Protein AF-A0AAV8GJI8-F1 (afdb_monomer)

Mean predicted aligned error: 10.23 Å

Sequence (211 aa):
MRRALPLLLGMASALETLCGQSYGSEQYHMLGIYLQQSWIILLATAIITLPLFLFTSPLMRLLGQDPLISDVAGLISLWYISVVFSNVFSFTFQLYLQSQSKNSIISYFFFDIHHPACSSLVGIGDQTWKGFTRSAFSDLWPIVKLSLSSGAMICLELWYESILVLMTGYMENAEVALNALTICFNISVLEIMISLGFLAATGIDRDLSSK

Structure (mmCIF, N/CA/C/O backbone):
data_AF-A0AAV8GJI8-F1
#
_entry.id   AF-A0AAV8GJI8-F1
#
loop_
_atom_site.group_PDB
_atom_site.id
_atom_site.type_symbol
_atom_site.label_atom_id
_atom_site.label_alt_id
_atom_site.label_comp_id
_atom_site.label_asym_id
_atom_site.label_entity_id
_atom_site.label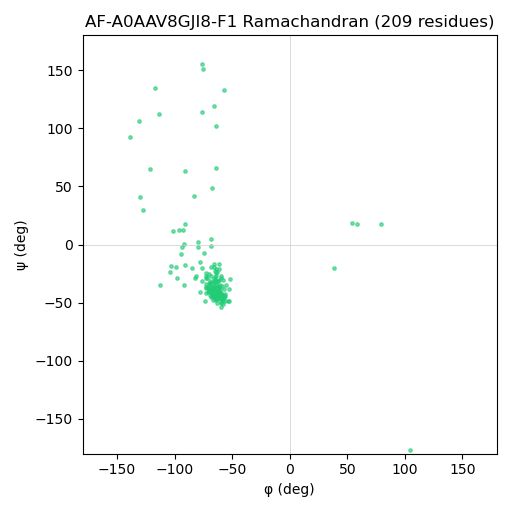_seq_id
_atom_site.pdbx_PDB_ins_code
_atom_site.Cartn_x
_atom_site.Cartn_y
_atom_site.Cartn_z
_atom_site.occupancy
_atom_site.B_iso_or_equiv
_atom_site.auth_seq_id
_atom_site.auth_comp_id
_atom_site.auth_asym_id
_atom_site.auth_atom_id
_atom_site.pdbx_PDB_model_num
ATOM 1 N N . MET A 1 1 ? -11.831 -1.180 7.124 1.00 44.56 1 MET A N 1
ATOM 2 C CA . MET A 1 1 ? -11.232 -0.393 6.017 1.00 44.56 1 MET A CA 1
ATOM 3 C C . MET A 1 1 ? -9.713 -0.553 5.855 1.00 44.56 1 MET A C 1
ATOM 5 O O . MET A 1 1 ? -9.238 -0.417 4.739 1.00 44.56 1 MET A O 1
ATOM 9 N N . ARG A 1 2 ? -8.943 -0.959 6.880 1.00 50.41 2 ARG A N 1
ATOM 10 C CA . ARG A 1 2 ? -7.468 -1.132 6.824 1.00 50.41 2 ARG A CA 1
ATOM 11 C C . ARG A 1 2 ? -6.929 -2.293 5.950 1.00 50.41 2 ARG A C 1
ATOM 13 O O . ARG A 1 2 ? -5.733 -2.540 5.962 1.00 50.41 2 ARG A O 1
ATOM 20 N N . ARG A 1 3 ? -7.783 -3.029 5.220 1.00 52.62 3 ARG A N 1
ATOM 21 C CA . ARG A 1 3 ? -7.419 -4.299 4.546 1.00 52.62 3 ARG A CA 1
ATOM 22 C C . ARG A 1 3 ? -6.912 -4.165 3.098 1.00 52.62 3 ARG A C 1
ATOM 24 O O . ARG A 1 3 ? -6.297 -5.106 2.622 1.00 52.62 3 ARG A O 1
ATOM 31 N N . ALA A 1 4 ? -7.139 -3.040 2.408 1.00 55.97 4 ALA A N 1
ATOM 32 C CA . ALA A 1 4 ? -6.716 -2.854 1.002 1.00 55.97 4 ALA A CA 1
ATOM 33 C C . ALA A 1 4 ? -5.322 -2.208 0.850 1.00 55.97 4 ALA A C 1
ATOM 35 O O . ALA A 1 4 ? -4.548 -2.563 -0.034 1.00 55.97 4 ALA A O 1
ATOM 36 N N . LEU A 1 5 ? -4.982 -1.299 1.763 1.00 62.47 5 LEU A N 1
ATOM 37 C CA . LEU A 1 5 ? -3.674 -0.646 1.871 1.00 62.47 5 LEU A CA 1
ATOM 38 C C . LEU A 1 5 ? -2.441 -1.582 1.996 1.00 62.47 5 LEU A C 1
ATOM 40 O O . LEU A 1 5 ? -1.405 -1.244 1.431 1.00 62.47 5 LEU A O 1
ATOM 44 N N . PRO A 1 6 ? -2.509 -2.754 2.661 1.00 66.44 6 PRO A N 1
ATOM 45 C CA . PRO A 1 6 ? -1.349 -3.631 2.869 1.00 66.44 6 PRO A CA 1
ATOM 46 C C . PRO A 1 6 ? -0.899 -4.279 1.565 1.00 66.44 6 PRO A C 1
ATOM 48 O O . PRO A 1 6 ? 0.285 -4.422 1.286 1.00 66.44 6 PRO A O 1
ATOM 51 N N . LEU A 1 7 ? -1.880 -4.646 0.741 1.00 64.75 7 LEU A N 1
ATOM 52 C CA . LEU A 1 7 ? -1.654 -5.271 -0.547 1.00 64.75 7 LEU A CA 1
ATOM 53 C C . LEU A 1 7 ? -1.116 -4.254 -1.561 1.00 64.75 7 LEU A C 1
ATOM 55 O O . LEU A 1 7 ? -0.216 -4.580 -2.325 1.00 64.75 7 LEU A O 1
ATOM 59 N N . LEU A 1 8 ? -1.587 -3.003 -1.502 1.00 67.56 8 LEU A N 1
ATOM 60 C CA . LEU A 1 8 ? -1.010 -1.880 -2.252 1.00 67.56 8 LEU A CA 1
ATOM 61 C C . LEU A 1 8 ? 0.455 -1.622 -1.866 1.00 67.56 8 LEU A C 1
ATOM 63 O O . LEU A 1 8 ? 1.298 -1.469 -2.747 1.00 67.56 8 LEU A O 1
ATOM 67 N N . LEU A 1 9 ? 0.769 -1.629 -0.568 1.00 69.31 9 LEU A N 1
ATOM 68 C CA . LEU A 1 9 ? 2.123 -1.390 -0.064 1.00 69.31 9 LEU A CA 1
ATOM 69 C C . LEU A 1 9 ? 3.084 -2.560 -0.357 1.00 69.31 9 LEU A C 1
ATOM 71 O O . LEU A 1 9 ? 4.240 -2.341 -0.711 1.00 69.31 9 LEU A O 1
ATOM 75 N N . GLY A 1 10 ? 2.608 -3.806 -0.283 1.00 71.75 10 GLY A N 1
ATOM 76 C CA . GLY A 1 10 ? 3.418 -4.990 -0.601 1.00 71.75 10 GLY A CA 1
ATOM 77 C C . GLY A 1 10 ? 3.691 -5.156 -2.100 1.00 71.75 10 GLY A C 1
ATOM 78 O O . GLY A 1 10 ? 4.724 -5.672 -2.517 1.00 71.75 10 GLY A O 1
ATOM 79 N N . MET A 1 11 ? 2.779 -4.673 -2.939 1.00 69.69 11 MET A N 1
ATOM 80 C CA . MET A 1 11 ? 2.992 -4.545 -4.382 1.00 69.69 11 MET A CA 1
ATOM 81 C C . MET A 1 11 ? 3.996 -3.434 -4.714 1.00 69.69 11 MET A C 1
ATOM 83 O O . MET A 1 11 ? 4.832 -3.600 -5.601 1.00 69.69 11 MET A O 1
ATOM 87 N N . ALA A 1 12 ? 3.906 -2.309 -4.003 1.00 71.31 12 ALA A N 1
ATOM 88 C CA . ALA A 1 12 ? 4.780 -1.157 -4.171 1.00 71.31 12 ALA A CA 1
ATOM 89 C C . ALA A 1 12 ? 6.259 -1.499 -3.936 1.00 71.31 12 ALA A C 1
ATOM 91 O O . ALA A 1 12 ? 7.099 -1.154 -4.764 1.00 71.31 12 ALA A O 1
ATOM 92 N N . SER A 1 13 ? 6.566 -2.238 -2.868 1.00 74.62 13 SER A N 1
ATOM 93 C CA . SER A 1 13 ? 7.936 -2.667 -2.548 1.00 74.62 13 SER A CA 1
ATOM 94 C C . SER A 1 13 ? 8.510 -3.650 -3.580 1.00 74.62 13 SER A C 1
ATOM 96 O O . SER A 1 13 ? 9.679 -3.559 -3.966 1.00 74.62 13 SER A O 1
ATOM 98 N N . ALA A 1 14 ? 7.674 -4.565 -4.085 1.00 77.19 14 ALA A N 1
ATOM 99 C CA . ALA A 1 14 ? 8.041 -5.489 -5.156 1.00 77.19 14 ALA A CA 1
ATOM 100 C C . ALA A 1 14 ? 8.373 -4.741 -6.459 1.00 77.19 14 ALA A C 1
ATOM 102 O O . ALA A 1 14 ? 9.385 -5.031 -7.101 1.00 77.19 14 ALA A O 1
ATOM 103 N N . LEU A 1 15 ? 7.551 -3.751 -6.823 1.00 75.25 15 LEU A N 1
ATOM 104 C CA . LEU A 1 15 ? 7.777 -2.911 -7.996 1.00 75.25 15 LEU A CA 1
ATOM 105 C C . LEU A 1 15 ? 9.042 -2.062 -7.852 1.00 75.25 15 LEU A C 1
ATOM 107 O O . LEU A 1 15 ? 9.841 -2.017 -8.780 1.00 75.25 15 LEU A O 1
ATOM 111 N N . GLU A 1 16 ? 9.251 -1.421 -6.700 1.00 73.56 16 GLU A N 1
ATOM 112 C CA . GLU A 1 16 ? 10.454 -0.626 -6.430 1.00 73.56 16 GLU A CA 1
ATOM 113 C C . GLU A 1 16 ? 11.727 -1.456 -6.614 1.00 73.56 16 GLU A C 1
ATOM 115 O O . GLU A 1 16 ? 12.676 -1.009 -7.258 1.00 73.56 16 GLU A O 1
ATOM 120 N N . THR A 1 17 ? 11.713 -2.700 -6.128 1.00 81.75 17 THR A N 1
ATOM 121 C CA . THR A 1 17 ? 12.838 -3.630 -6.272 1.00 81.75 17 THR A CA 1
ATOM 122 C C . THR A 1 17 ? 13.114 -3.952 -7.742 1.00 81.75 17 THR A C 1
ATOM 124 O O . THR A 1 17 ? 14.250 -3.817 -8.199 1.00 81.75 17 THR A O 1
ATOM 127 N N . LEU A 1 18 ? 12.088 -4.341 -8.508 1.00 80.38 18 LEU A N 1
ATOM 128 C CA . LEU A 1 18 ? 12.231 -4.693 -9.928 1.00 80.38 18 LEU A CA 1
ATOM 129 C C . LEU A 1 18 ? 12.653 -3.489 -10.779 1.00 80.38 18 LEU A C 1
ATOM 131 O O . LEU A 1 18 ? 13.526 -3.601 -11.645 1.00 80.38 18 LEU A O 1
ATOM 135 N N . CYS A 1 19 ? 12.066 -2.324 -10.507 1.00 76.75 19 CYS A N 1
ATOM 136 C CA . CYS A 1 19 ? 12.396 -1.078 -11.180 1.00 76.75 19 CYS A CA 1
ATOM 137 C C . CYS A 1 19 ? 13.827 -0.629 -10.864 1.00 76.75 19 CYS A C 1
ATOM 139 O O . CYS A 1 19 ? 14.570 -0.293 -11.783 1.00 76.75 19 CYS A O 1
ATOM 141 N N . GLY A 1 20 ? 14.249 -0.703 -9.598 1.00 75.00 20 GLY A N 1
ATOM 142 C CA . GLY A 1 20 ? 15.615 -0.390 -9.181 1.00 75.00 20 GLY A CA 1
ATOM 143 C C . GLY A 1 20 ? 16.659 -1.320 -9.807 1.00 75.00 20 GLY A C 1
ATOM 144 O O . GLY A 1 20 ? 17.692 -0.850 -10.279 1.00 75.00 20 GLY A O 1
ATOM 145 N N . GLN A 1 21 ? 16.373 -2.625 -9.887 1.00 80.94 21 GLN A N 1
ATOM 146 C CA . GLN A 1 21 ? 17.247 -3.603 -10.552 1.00 80.94 21 GLN A CA 1
ATOM 147 C C . GLN A 1 21 ? 17.389 -3.333 -12.055 1.00 80.94 21 GLN A C 1
ATOM 149 O O . GLN A 1 21 ? 18.489 -3.395 -12.607 1.00 80.94 21 GLN A O 1
ATOM 154 N N . SER A 1 22 ? 16.277 -3.009 -12.715 1.00 79.50 22 SER A N 1
ATOM 155 C CA . SER A 1 22 ? 16.245 -2.774 -14.162 1.00 79.50 22 SER A CA 1
ATOM 156 C C . SER A 1 22 ? 16.900 -1.450 -14.540 1.00 79.50 22 SER A C 1
ATOM 158 O O . SER A 1 22 ? 17.615 -1.385 -15.538 1.00 79.50 22 SER A O 1
ATOM 160 N N . TYR A 1 23 ? 16.706 -0.414 -13.718 1.00 74.56 23 TYR A N 1
ATOM 161 C CA . TYR A 1 23 ? 17.363 0.880 -13.879 1.00 74.56 23 TYR A CA 1
ATOM 162 C C . TYR A 1 23 ? 18.881 0.767 -13.683 1.00 74.56 23 TYR A C 1
ATOM 164 O O . TYR A 1 23 ? 19.636 1.277 -14.504 1.00 74.56 23 TYR A O 1
ATOM 172 N N . GLY A 1 24 ? 19.336 0.019 -12.669 1.00 73.69 24 GLY A N 1
ATOM 173 C CA . GLY A 1 24 ? 20.763 -0.256 -12.453 1.00 73.69 24 GLY A CA 1
ATOM 174 C C . GLY A 1 24 ? 21.423 -1.111 -13.545 1.00 73.69 24 GLY A C 1
ATOM 175 O O . GLY A 1 24 ? 22.643 -1.124 -13.645 1.00 73.69 24 GLY A O 1
ATOM 176 N N . SER A 1 25 ? 20.628 -1.799 -14.371 1.00 79.88 25 SER A N 1
ATOM 177 C CA . SER A 1 25 ? 21.094 -2.587 -15.524 1.00 79.88 25 SER A CA 1
ATOM 178 C C . SER A 1 25 ? 20.895 -1.863 -16.868 1.00 79.88 25 SER A C 1
ATOM 180 O O . SER A 1 25 ? 20.971 -2.505 -17.913 1.00 79.88 25 SER A O 1
ATOM 182 N N . GLU A 1 26 ? 20.570 -0.561 -16.850 1.00 78.06 26 GLU A N 1
ATOM 183 C CA . GLU A 1 26 ? 20.292 0.295 -18.023 1.00 78.06 26 GLU A CA 1
ATOM 184 C C . GLU A 1 26 ? 19.130 -0.185 -18.928 1.00 78.06 26 GLU A C 1
ATOM 186 O O . GLU A 1 26 ? 18.960 0.255 -20.067 1.00 78.06 26 GLU A O 1
ATOM 191 N N . GLN A 1 27 ? 18.256 -1.065 -18.428 1.00 76.88 27 GLN A N 1
ATOM 192 C CA . GLN A 1 27 ? 17.134 -1.630 -19.189 1.00 76.88 27 GLN A CA 1
ATOM 193 C C . GLN A 1 27 ? 15.857 -0.791 -19.047 1.00 76.88 27 GLN A C 1
ATOM 195 O O . GLN A 1 27 ? 14.817 -1.250 -18.569 1.00 76.88 27 GLN A O 1
ATOM 200 N N . TYR A 1 28 ? 15.911 0.453 -19.522 1.00 75.50 28 TYR A N 1
ATOM 201 C CA . TYR A 1 28 ? 14.829 1.439 -19.393 1.00 75.50 28 TYR A CA 1
ATOM 202 C C . TYR A 1 28 ? 13.487 1.008 -20.000 1.00 75.50 28 TYR A C 1
ATOM 204 O O . TYR A 1 28 ? 12.431 1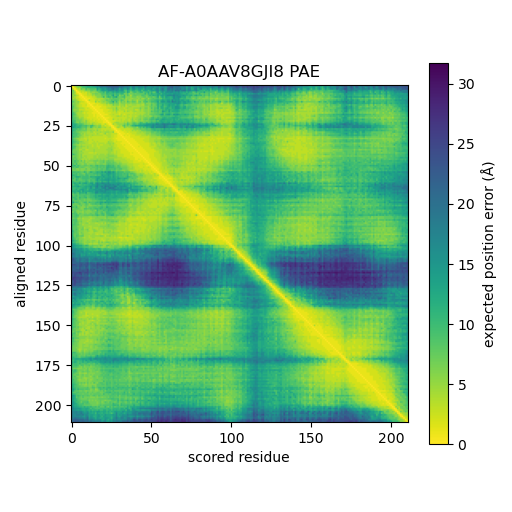.377 -19.490 1.00 75.50 28 TYR A O 1
ATOM 212 N N . HIS A 1 29 ? 13.509 0.188 -21.053 1.00 75.31 29 HIS A N 1
ATOM 213 C CA . HIS A 1 29 ? 12.299 -0.332 -21.695 1.00 75.31 29 HIS A CA 1
ATOM 214 C C . HIS A 1 29 ? 11.449 -1.205 -20.755 1.00 75.31 29 HIS A C 1
ATOM 216 O O . HIS A 1 29 ? 10.220 -1.173 -20.820 1.00 75.31 29 HIS A O 1
ATOM 222 N N . MET A 1 30 ? 12.081 -1.976 -19.863 1.00 76.75 30 MET A N 1
ATOM 223 C CA . MET A 1 30 ? 11.359 -2.855 -18.937 1.00 76.75 30 MET A CA 1
ATOM 224 C C . MET A 1 30 ? 10.645 -2.071 -17.832 1.00 76.75 30 MET A C 1
ATOM 226 O O . MET A 1 30 ? 9.615 -2.513 -17.329 1.00 76.75 30 MET A O 1
ATOM 230 N N . LEU A 1 31 ? 11.126 -0.867 -17.512 1.00 76.12 31 LEU A N 1
ATOM 231 C CA . LEU A 1 31 ? 10.556 -0.012 -16.473 1.00 76.12 31 LEU A CA 1
ATOM 232 C C . LEU A 1 31 ? 9.091 0.355 -16.760 1.00 76.12 31 LEU A C 1
ATOM 234 O O . LEU A 1 31 ? 8.239 0.289 -15.874 1.00 76.12 31 LEU A O 1
ATOM 238 N N . GLY A 1 32 ? 8.781 0.688 -18.018 1.00 74.69 32 GLY A N 1
ATOM 239 C CA . GLY A 1 32 ? 7.411 0.977 -18.438 1.00 74.69 32 GLY A CA 1
ATOM 240 C C . GLY A 1 32 ? 6.504 -0.258 -18.449 1.00 74.69 32 GLY A C 1
ATOM 241 O O . GLY A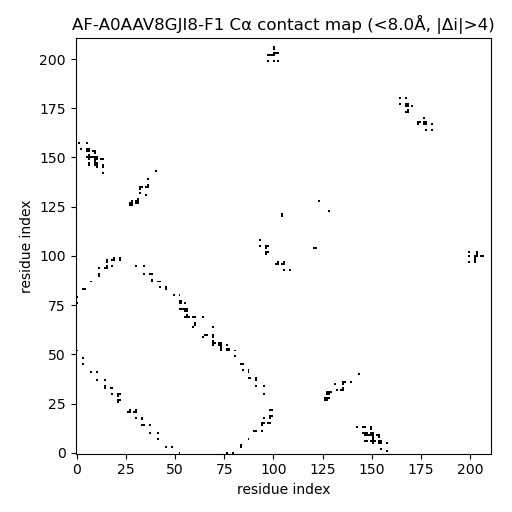 1 32 ? 5.316 -0.152 -18.147 1.00 74.69 32 GLY A O 1
ATOM 242 N N . ILE A 1 33 ? 7.057 -1.441 -18.728 1.00 81.06 33 ILE A N 1
ATOM 243 C CA . ILE A 1 33 ? 6.312 -2.707 -18.687 1.00 81.06 33 ILE A CA 1
ATOM 244 C C . ILE A 1 33 ? 5.926 -3.051 -17.244 1.00 81.06 33 ILE A C 1
ATOM 246 O O . ILE A 1 33 ? 4.758 -3.354 -16.993 1.00 81.06 33 ILE A O 1
ATOM 250 N N . TYR A 1 34 ? 6.854 -2.920 -16.290 1.00 80.81 34 TYR A N 1
ATOM 251 C CA . TYR A 1 34 ? 6.569 -3.176 -14.876 1.00 80.81 34 TYR A CA 1
ATOM 252 C C . TYR A 1 34 ? 5.510 -2.229 -14.309 1.00 80.81 34 TYR A C 1
ATOM 254 O O . TYR A 1 34 ? 4.610 -2.671 -13.596 1.00 80.81 34 TYR A O 1
ATOM 262 N N . LEU A 1 35 ? 5.543 -0.947 -14.685 1.00 78.94 35 LEU A N 1
ATOM 263 C CA . LEU A 1 35 ? 4.515 0.011 -14.276 1.00 78.94 35 LEU A CA 1
ATOM 264 C C . LEU A 1 35 ? 3.116 -0.389 -14.797 1.00 78.94 35 LEU A C 1
ATOM 266 O O . LEU A 1 35 ? 2.147 -0.362 -14.035 1.00 78.94 35 LEU A O 1
ATOM 270 N N . GLN A 1 36 ? 3.003 -0.838 -16.055 1.00 83.88 36 GLN A N 1
ATOM 271 C CA . GLN 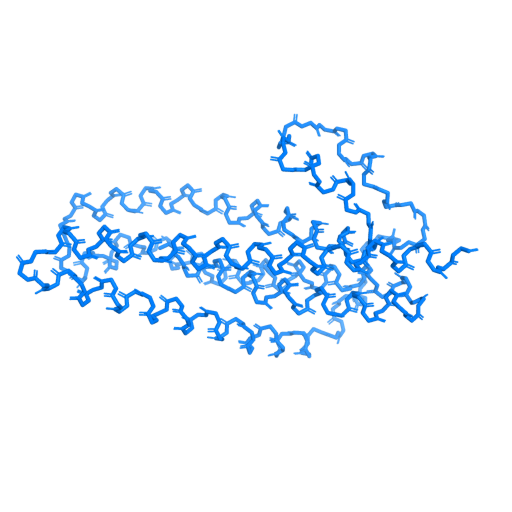A 1 36 ? 1.734 -1.342 -16.614 1.00 83.88 36 GLN A CA 1
ATOM 272 C C . GLN A 1 36 ? 1.255 -2.609 -15.898 1.00 83.88 36 GLN A C 1
ATOM 274 O O . GLN A 1 36 ? 0.073 -2.726 -15.569 1.00 83.88 36 GLN A O 1
ATOM 279 N N . GLN A 1 37 ? 2.169 -3.539 -15.616 1.00 84.00 37 GLN A N 1
ATOM 280 C CA . GLN A 1 37 ? 1.880 -4.770 -14.879 1.00 84.00 37 GLN A CA 1
ATOM 281 C C . GLN A 1 37 ? 1.345 -4.482 -13.476 1.00 84.00 37 GLN A C 1
ATOM 283 O O . GLN A 1 37 ? 0.340 -5.067 -13.065 1.00 84.00 37 GLN A O 1
ATOM 288 N N . SER A 1 38 ? 1.952 -3.535 -12.763 1.00 82.50 38 SER A N 1
ATOM 289 C CA . SER A 1 38 ? 1.475 -3.122 -11.447 1.00 82.50 38 SER A CA 1
ATOM 290 C C . SER A 1 38 ? 0.082 -2.510 -11.497 1.00 82.50 38 SER A C 1
ATOM 292 O O . SER A 1 38 ? -0.742 -2.870 -10.662 1.00 82.50 38 SER A O 1
ATOM 294 N N . TRP A 1 39 ? -0.238 -1.661 -12.480 1.00 81.81 39 TRP A N 1
ATOM 295 C CA . TRP A 1 39 ? -1.604 -1.140 -12.633 1.00 81.81 39 TRP A CA 1
ATOM 296 C C . TRP A 1 39 ? -2.632 -2.242 -12.852 1.00 81.81 39 TRP A C 1
ATOM 298 O O . TRP A 1 39 ? -3.682 -2.223 -12.214 1.00 81.81 39 TRP A O 1
ATOM 308 N N . ILE A 1 40 ? -2.326 -3.223 -13.705 1.00 85.44 40 ILE A N 1
ATOM 309 C CA . ILE A 1 40 ? -3.230 -4.347 -13.978 1.00 85.44 40 ILE A CA 1
ATOM 310 C C . ILE A 1 40 ? -3.518 -5.121 -12.689 1.00 85.44 40 ILE A C 1
ATOM 312 O O . ILE A 1 40 ? -4.679 -5.347 -12.346 1.00 85.44 40 ILE A O 1
ATOM 316 N N . ILE A 1 41 ? -2.473 -5.497 -11.950 1.00 83.75 41 ILE A N 1
ATOM 317 C CA . ILE A 1 41 ? -2.622 -6.297 -10.731 1.00 83.75 41 ILE A CA 1
ATOM 318 C C . ILE A 1 41 ? -3.304 -5.482 -9.618 1.00 83.75 41 ILE A C 1
ATOM 320 O O . ILE A 1 41 ? -4.159 -6.016 -8.908 1.00 83.75 41 ILE A O 1
ATOM 324 N N . LEU A 1 42 ? -2.980 -4.194 -9.468 1.00 79.38 42 LEU A N 1
ATOM 325 C CA . LEU A 1 42 ? -3.584 -3.328 -8.451 1.00 79.38 42 LEU A CA 1
ATOM 326 C C . LEU A 1 42 ? -5.056 -3.030 -8.727 1.00 79.38 42 LEU A C 1
ATOM 328 O O . LEU A 1 42 ? -5.861 -3.064 -7.798 1.00 79.38 42 LEU A O 1
ATOM 332 N N . LEU A 1 43 ? -5.435 -2.795 -9.984 1.00 84.56 43 LEU A N 1
ATOM 333 C CA . LEU A 1 43 ? -6.837 -2.627 -10.360 1.00 84.56 43 LEU A CA 1
ATOM 334 C C . LEU A 1 43 ? -7.616 -3.933 -10.182 1.00 84.56 43 LEU A C 1
ATOM 336 O O . LEU A 1 43 ? -8.702 -3.912 -9.607 1.00 84.56 43 LEU A O 1
ATOM 340 N N . ALA A 1 44 ? -7.053 -5.076 -10.592 1.00 85.88 44 ALA A N 1
ATOM 341 C CA . ALA A 1 44 ? -7.671 -6.384 -10.368 1.00 85.88 44 ALA A CA 1
ATOM 342 C C . ALA A 1 44 ? -7.901 -6.648 -8.871 1.00 85.88 44 ALA A C 1
ATOM 344 O O . ALA A 1 44 ? -8.978 -7.066 -8.452 1.00 85.88 44 ALA A O 1
ATOM 345 N N . THR A 1 45 ? -6.908 -6.319 -8.050 1.00 80.31 45 THR A N 1
ATOM 346 C CA . THR A 1 45 ? -6.973 -6.421 -6.593 1.00 80.31 45 THR A CA 1
ATOM 347 C C . THR A 1 45 ? -8.016 -5.478 -5.982 1.00 80.31 45 THR A C 1
ATOM 349 O O . THR A 1 45 ? -8.788 -5.882 -5.107 1.00 80.31 45 THR A O 1
ATOM 352 N N . ALA A 1 46 ? -8.070 -4.224 -6.438 1.00 80.75 46 ALA A N 1
ATOM 353 C CA . ALA A 1 46 ? -9.063 -3.252 -5.993 1.00 80.75 46 ALA A CA 1
ATOM 354 C C . ALA A 1 46 ? -10.482 -3.751 -6.301 1.00 80.75 46 ALA A C 1
ATOM 356 O O . ALA A 1 46 ? -11.342 -3.716 -5.423 1.00 80.75 46 ALA A O 1
ATOM 357 N N . ILE A 1 47 ? -10.696 -4.319 -7.494 1.00 85.38 47 ILE A N 1
ATOM 358 C CA . ILE A 1 47 ? -11.967 -4.935 -7.894 1.00 85.38 47 ILE A CA 1
ATOM 359 C C . ILE A 1 47 ? -12.322 -6.126 -6.997 1.00 85.38 47 ILE A C 1
ATOM 361 O O . ILE A 1 47 ? -13.457 -6.216 -6.540 1.00 85.38 47 ILE A O 1
ATOM 365 N N . ILE A 1 48 ? -11.371 -7.009 -6.682 1.00 84.50 48 ILE A N 1
ATOM 366 C CA . ILE A 1 48 ? -11.605 -8.144 -5.768 1.00 84.50 48 ILE A CA 1
ATOM 367 C C . ILE A 1 48 ? -11.986 -7.664 -4.359 1.00 84.50 48 ILE A C 1
ATOM 369 O O . ILE A 1 48 ? -12.767 -8.317 -3.669 1.00 84.50 48 ILE A O 1
ATOM 373 N N . THR A 1 49 ? -11.473 -6.510 -3.928 1.00 77.56 49 THR A N 1
ATOM 374 C CA . THR A 1 49 ? -11.749 -5.965 -2.592 1.00 77.56 49 THR A CA 1
ATOM 375 C C . THR A 1 49 ? -13.056 -5.160 -2.536 1.00 77.56 49 THR A C 1
ATOM 377 O O . THR A 1 49 ? -13.631 -5.005 -1.459 1.00 77.56 49 THR A O 1
ATOM 380 N N . LEU A 1 50 ? -13.584 -4.688 -3.673 1.00 83.31 50 LEU A N 1
ATOM 381 C CA . LEU A 1 50 ? -14.827 -3.904 -3.745 1.00 83.31 50 LEU A CA 1
ATOM 382 C C . LEU A 1 50 ? -16.037 -4.559 -3.053 1.00 83.31 50 LEU A C 1
ATOM 384 O O . LEU A 1 50 ? -16.679 -3.872 -2.256 1.00 83.31 50 LEU A O 1
ATOM 388 N N . PRO A 1 51 ? -16.362 -5.851 -3.277 1.00 82.19 51 PRO A N 1
ATOM 389 C CA . PRO A 1 51 ? -17.484 -6.499 -2.600 1.00 82.19 51 PRO A CA 1
ATOM 390 C C . PRO A 1 51 ? -17.353 -6.430 -1.078 1.00 82.19 51 PRO A C 1
ATOM 392 O O . PRO A 1 51 ? -18.331 -6.184 -0.379 1.00 82.19 51 PRO A O 1
ATOM 395 N N . LEU A 1 52 ? -16.132 -6.570 -0.558 1.00 79.88 52 LEU A N 1
ATOM 396 C CA . LEU A 1 52 ? -15.870 -6.502 0.876 1.00 79.88 52 LEU A CA 1
ATOM 397 C C . LEU A 1 52 ? -16.146 -5.100 1.443 1.00 79.88 52 LEU A C 1
ATOM 399 O O . LEU A 1 52 ? -16.615 -4.997 2.572 1.00 79.88 52 LEU A O 1
ATOM 403 N N . PHE A 1 53 ? -15.919 -4.037 0.663 1.00 77.81 53 PHE A N 1
ATOM 404 C CA . PHE A 1 53 ? -16.298 -2.673 1.047 1.00 77.81 53 PHE A CA 1
ATOM 405 C C . PHE A 1 53 ? -17.813 -2.449 0.984 1.00 77.81 53 PHE A C 1
ATOM 407 O O . PHE A 1 53 ? -18.369 -1.863 1.914 1.00 77.81 53 PHE A O 1
ATOM 414 N N . LEU A 1 54 ? -18.488 -2.955 -0.053 1.00 83.19 54 LEU A N 1
ATOM 415 C CA . LEU A 1 54 ? -19.941 -2.815 -0.223 1.00 83.19 54 LEU A CA 1
ATOM 416 C C . LEU A 1 54 ? -20.737 -3.555 0.862 1.00 83.19 54 LEU A C 1
ATOM 418 O O . LEU A 1 54 ? -21.748 -3.049 1.342 1.00 83.19 54 LEU A O 1
ATOM 422 N N . PHE A 1 55 ? -20.256 -4.717 1.305 1.00 83.38 55 PHE A N 1
ATOM 423 C CA . PHE A 1 55 ? -20.890 -5.509 2.363 1.00 83.38 55 PHE A CA 1
ATOM 424 C C . PHE A 1 55 ? -20.381 -5.174 3.777 1.00 83.38 55 PHE A C 1
ATOM 426 O O . PHE A 1 55 ? -20.608 -5.946 4.709 1.00 83.38 55 PHE A O 1
ATOM 433 N N . THR A 1 56 ? -19.736 -4.019 3.981 1.00 80.81 56 THR A N 1
ATOM 434 C CA . THR A 1 56 ? -19.211 -3.638 5.307 1.00 80.81 56 THR A CA 1
ATOM 435 C C . THR A 1 56 ? -20.319 -3.507 6.356 1.00 80.81 56 THR A C 1
ATOM 437 O O . THR A 1 56 ? -20.184 -4.055 7.449 1.00 80.81 56 THR A O 1
ATOM 440 N N . SER A 1 57 ? -21.433 -2.842 6.031 1.00 79.69 57 SER A N 1
ATOM 441 C CA . SER A 1 57 ? -22.556 -2.677 6.966 1.00 79.69 57 SER A CA 1
ATOM 442 C C . SER A 1 57 ? -23.168 -4.007 7.425 1.00 79.69 57 SER A C 1
ATOM 444 O O . SER A 1 57 ? -23.228 -4.245 8.628 1.00 79.69 57 SER A O 1
ATOM 446 N N . PRO A 1 58 ? -23.588 -4.933 6.540 1.00 80.50 58 PRO A N 1
ATOM 447 C CA . PRO A 1 58 ? -24.137 -6.205 7.009 1.00 80.50 58 PRO A CA 1
ATOM 448 C C . PRO A 1 58 ? -23.111 -7.041 7.788 1.00 80.50 58 PRO A C 1
ATOM 450 O O . PRO A 1 58 ? -23.489 -7.726 8.736 1.00 80.50 58 PRO A O 1
ATOM 453 N N . LEU A 1 59 ? -21.819 -6.947 7.452 1.00 82.69 59 LEU A N 1
ATOM 454 C CA . LEU A 1 59 ? -20.755 -7.668 8.154 1.00 82.69 59 LEU A CA 1
ATOM 455 C C . LEU A 1 59 ? -20.546 -7.153 9.588 1.00 82.69 59 LEU A C 1
ATOM 457 O O . LEU A 1 59 ? -20.360 -7.956 10.499 1.00 82.69 59 LEU A O 1
ATOM 461 N N . MET A 1 60 ? -20.626 -5.839 9.815 1.00 77.81 60 MET A N 1
ATOM 462 C CA . MET A 1 60 ? -20.543 -5.257 11.162 1.00 77.81 60 MET A CA 1
ATOM 463 C C . MET A 1 60 ? -21.769 -5.580 12.022 1.00 77.81 60 MET A C 1
ATOM 465 O O . MET A 1 60 ? -21.614 -5.929 13.192 1.00 77.81 60 MET A O 1
ATOM 469 N N . ARG A 1 61 ? -22.974 -5.566 11.439 1.00 81.19 61 ARG A N 1
ATOM 470 C CA . ARG A 1 61 ? -24.196 -6.006 12.139 1.00 81.19 61 ARG A CA 1
ATOM 471 C C . ARG A 1 61 ? -24.117 -7.477 12.557 1.00 81.19 61 ARG A C 1
ATOM 473 O O . ARG A 1 61 ? -24.553 -7.827 13.648 1.00 81.19 61 ARG A O 1
ATOM 480 N N . LEU A 1 62 ? -23.517 -8.330 11.724 1.00 84.00 62 LEU A N 1
ATOM 481 C CA . LEU A 1 62 ? -23.322 -9.752 12.027 1.00 84.00 62 LEU A CA 1
ATOM 482 C C . LEU A 1 62 ? -22.313 -9.992 13.165 1.00 84.00 62 LEU A C 1
ATOM 484 O O . LEU A 1 62 ? -22.430 -10.974 13.890 1.00 84.00 62 LEU A O 1
ATOM 488 N N . LEU A 1 63 ? -21.361 -9.076 13.361 1.00 80.44 63 LEU A N 1
ATOM 489 C CA . LEU A 1 63 ? -20.410 -9.088 14.480 1.00 80.44 63 LEU A CA 1
ATOM 490 C C . LEU A 1 63 ? -21.009 -8.557 15.798 1.00 80.44 63 LEU A C 1
ATOM 492 O O . LEU A 1 63 ? -20.297 -8.485 16.796 1.00 80.44 63 LEU A O 1
ATOM 496 N N . GLY A 1 64 ? -22.296 -8.189 15.817 1.00 82.56 64 GLY A N 1
ATOM 497 C CA . GLY A 1 64 ? -22.992 -7.707 17.013 1.00 82.56 64 GLY A CA 1
ATOM 498 C C . GLY A 1 64 ? -22.723 -6.241 17.363 1.00 82.56 64 GLY A C 1
ATOM 499 O O . GLY A 1 64 ? -22.966 -5.840 18.498 1.00 82.56 64 GLY A O 1
ATOM 500 N N . GLN A 1 65 ? -22.212 -5.438 16.422 1.00 81.75 65 GLN A N 1
ATOM 501 C CA . GLN A 1 65 ? -22.035 -3.999 16.636 1.00 81.75 65 GLN A CA 1
ATOM 502 C C . GLN A 1 65 ? -23.354 -3.229 16.538 1.00 81.75 65 GLN A C 1
ATOM 504 O O . GLN A 1 65 ? -24.291 -3.644 15.854 1.00 81.75 65 GLN A O 1
ATOM 509 N N . ASP A 1 66 ? -23.390 -2.074 17.204 1.00 88.81 66 ASP A N 1
ATOM 510 C CA . ASP A 1 66 ? -24.538 -1.177 17.197 1.00 88.81 66 ASP A CA 1
ATOM 511 C C . ASP A 1 66 ? -24.919 -0.760 15.756 1.00 88.81 66 ASP A C 1
ATOM 513 O O . ASP A 1 66 ? -24.039 -0.395 14.960 1.00 88.81 66 ASP A O 1
ATOM 517 N N . PRO A 1 67 ? -26.215 -0.812 15.391 1.00 82.94 67 PRO A N 1
ATOM 518 C CA . PRO A 1 67 ? -26.669 -0.516 14.036 1.00 82.94 67 PRO A CA 1
ATOM 519 C C . PRO A 1 67 ? -26.321 0.908 13.579 1.00 82.94 67 PRO A C 1
ATOM 521 O O . PRO A 1 67 ? -26.063 1.101 12.391 1.00 82.94 67 PRO A O 1
ATOM 524 N N . LEU A 1 68 ? -26.226 1.881 14.492 1.00 86.25 68 LEU A N 1
ATOM 525 C CA . LEU A 1 68 ? -25.840 3.256 14.174 1.00 86.25 68 LEU A CA 1
ATOM 526 C C . LEU A 1 68 ? -24.372 3.333 13.729 1.00 86.25 68 LEU A C 1
ATOM 528 O O . LEU A 1 68 ? -24.052 3.966 12.722 1.00 86.25 68 LEU A O 1
ATOM 532 N N . ILE A 1 69 ? -23.478 2.635 14.436 1.00 83.31 69 ILE A N 1
ATOM 533 C CA . ILE A 1 69 ? -22.045 2.567 14.099 1.00 83.31 69 ILE A CA 1
ATOM 534 C C . ILE A 1 69 ? -21.853 1.844 12.762 1.00 83.31 69 ILE A C 1
ATOM 536 O O . ILE A 1 69 ? -21.066 2.274 11.915 1.00 83.31 69 ILE A O 1
ATOM 540 N N . SER A 1 70 ? -22.611 0.771 12.545 1.00 84.75 70 SER A N 1
ATOM 541 C CA . SER A 1 70 ? -22.549 -0.014 11.316 1.00 84.75 70 SER A CA 1
ATOM 542 C C . SER A 1 70 ? -23.006 0.756 10.068 1.00 84.75 70 SER A C 1
ATOM 544 O O . SER A 1 70 ? -22.513 0.485 8.965 1.00 84.75 70 SER A O 1
ATOM 546 N N . ASP A 1 71 ? -23.955 1.680 10.208 1.00 84.19 71 ASP A N 1
ATOM 547 C CA . ASP A 1 71 ? -24.464 2.475 9.086 1.00 84.19 71 ASP A CA 1
ATOM 548 C C . ASP A 1 71 ? -23.497 3.598 8.720 1.00 84.19 71 ASP A C 1
ATOM 550 O O . ASP A 1 71 ? -23.176 3.788 7.542 1.00 84.19 71 ASP A O 1
ATOM 554 N N . VAL A 1 72 ? -22.922 4.260 9.728 1.00 86.50 72 VAL A N 1
ATOM 555 C CA . VAL A 1 72 ? -21.851 5.244 9.528 1.00 86.50 72 VAL A CA 1
ATOM 556 C C . VAL A 1 72 ? -20.621 4.589 8.886 1.00 86.50 72 VAL A C 1
ATOM 558 O O . VAL A 1 72 ? -20.050 5.137 7.942 1.00 86.50 72 VAL A O 1
ATOM 561 N N . ALA A 1 73 ? -20.239 3.382 9.316 1.00 83.25 73 ALA A N 1
ATOM 562 C CA . ALA A 1 73 ? -19.126 2.643 8.720 1.00 83.25 73 ALA A CA 1
ATOM 563 C C . ALA A 1 73 ? -19.366 2.271 7.246 1.00 83.25 73 ALA A C 1
ATOM 565 O O . ALA A 1 73 ? -18.424 2.293 6.447 1.00 83.25 73 ALA A O 1
ATOM 566 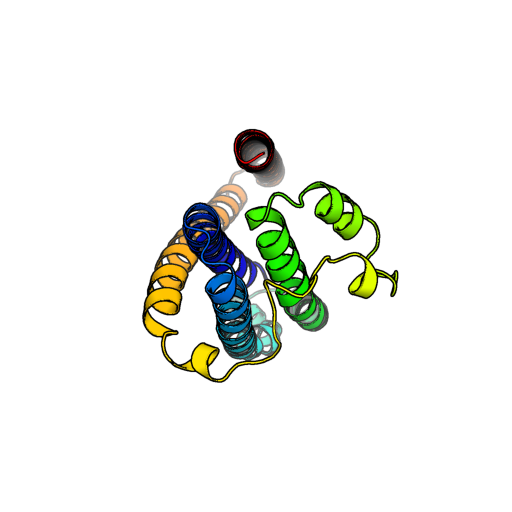N N . GLY A 1 74 ? -20.609 1.962 6.865 1.00 80.94 74 GLY A N 1
ATOM 567 C CA . GLY A 1 74 ? -20.994 1.717 5.472 1.00 80.94 74 GLY A CA 1
ATOM 568 C C . GLY A 1 74 ? -20.849 2.952 4.596 1.00 80.94 74 GLY A C 1
ATOM 569 O O . GLY A 1 74 ? -20.236 2.888 3.530 1.00 80.94 74 GLY A O 1
ATOM 570 N N . LEU A 1 75 ? -21.345 4.093 5.083 1.00 84.00 75 LEU A N 1
ATOM 571 C CA . LEU A 1 75 ? -21.224 5.372 4.387 1.00 84.00 75 LEU A CA 1
ATOM 572 C C . LEU A 1 75 ? -19.752 5.742 4.166 1.00 84.00 75 LEU A C 1
ATOM 574 O O . LEU A 1 75 ? -19.353 6.032 3.040 1.00 84.00 75 LEU A O 1
ATOM 578 N N . ILE A 1 76 ? -18.927 5.671 5.215 1.00 84.50 76 ILE A N 1
ATOM 579 C CA . ILE A 1 76 ? -17.489 5.968 5.125 1.00 84.50 76 ILE A CA 1
ATOM 580 C C . ILE A 1 76 ? -16.790 4.989 4.167 1.00 84.50 76 ILE A C 1
ATOM 582 O O . ILE A 1 76 ? -15.940 5.404 3.379 1.00 84.50 76 ILE A O 1
ATOM 586 N N . SER A 1 77 ? -17.174 3.706 4.169 1.00 83.00 77 SER A N 1
ATOM 587 C CA . SER A 1 77 ? -16.609 2.706 3.250 1.00 83.00 77 SER A CA 1
ATOM 588 C C . SER A 1 77 ? -16.850 3.056 1.782 1.00 83.00 77 SER A C 1
ATOM 590 O O . SER A 1 77 ? -15.973 2.808 0.957 1.00 83.00 77 SER A O 1
ATOM 592 N N . LEU A 1 78 ? -17.992 3.669 1.454 1.00 81.25 78 LEU A N 1
ATOM 593 C CA . LEU A 1 78 ? -18.309 4.095 0.091 1.00 81.25 78 LEU A CA 1
ATOM 594 C C . LEU A 1 78 ? -17.376 5.220 -0.389 1.00 81.25 78 LEU A C 1
ATOM 596 O O . LEU A 1 78 ? -16.841 5.150 -1.494 1.00 81.25 78 LEU A O 1
ATOM 600 N N . TRP A 1 79 ? -17.119 6.220 0.462 1.00 80.06 79 TRP A N 1
ATOM 601 C CA . TRP A 1 79 ? -16.135 7.277 0.185 1.00 80.06 79 TRP A CA 1
ATOM 602 C C . TRP A 1 79 ? -14.723 6.707 0.020 1.00 80.06 79 TRP A C 1
ATOM 604 O O . TRP A 1 79 ? -13.957 7.143 -0.842 1.00 80.06 79 TRP A O 1
ATOM 614 N N . TYR A 1 80 ? -14.398 5.679 0.803 1.00 78.25 80 TYR A N 1
ATOM 615 C CA . TYR A 1 80 ? -13.096 5.026 0.775 1.00 78.25 80 TYR A CA 1
ATOM 616 C C . TYR A 1 80 ? -12.795 4.330 -0.560 1.00 78.25 80 TYR A C 1
ATOM 618 O O . TYR A 1 80 ? -11.633 4.242 -0.948 1.00 78.25 80 TYR A O 1
ATOM 626 N N . ILE A 1 81 ? -13.818 3.887 -1.301 1.00 80.75 81 ILE A N 1
ATOM 627 C CA . ILE A 1 81 ? -13.641 3.286 -2.632 1.00 80.75 81 ILE A CA 1
ATOM 628 C C . ILE A 1 81 ? -12.939 4.271 -3.576 1.00 80.75 81 ILE A C 1
ATOM 630 O O . ILE A 1 81 ? -11.950 3.910 -4.212 1.00 80.75 81 ILE A O 1
ATOM 634 N N . SER A 1 82 ? -13.404 5.523 -3.622 1.00 79.25 82 SER A N 1
ATOM 635 C CA . SER A 1 82 ? -12.806 6.567 -4.467 1.00 79.25 82 SER A CA 1
ATOM 636 C C . SER A 1 82 ? -11.341 6.825 -4.093 1.00 79.25 82 SER A C 1
ATOM 638 O O . SER A 1 82 ? -10.462 6.881 -4.954 1.00 79.25 82 SER A O 1
ATOM 640 N N . VAL A 1 83 ? -11.054 6.871 -2.789 1.00 77.62 83 VAL A N 1
ATOM 641 C CA . VAL A 1 83 ? -9.696 7.056 -2.259 1.00 77.62 83 VAL A CA 1
ATOM 642 C C . VAL A 1 83 ? -8.772 5.897 -2.649 1.00 77.62 83 VAL A C 1
ATOM 644 O O . VAL A 1 83 ? -7.641 6.134 -3.064 1.00 77.62 83 VAL A O 1
ATOM 647 N N . VAL A 1 84 ? -9.239 4.646 -2.572 1.00 75.81 84 VAL A N 1
ATOM 648 C CA . VAL A 1 84 ? -8.443 3.466 -2.953 1.00 75.81 84 VAL A CA 1
ATOM 649 C C . VAL A 1 84 ? -8.089 3.497 -4.439 1.00 75.81 84 VAL A C 1
ATOM 651 O O . VAL A 1 84 ? -6.926 3.292 -4.780 1.00 75.81 84 VAL A O 1
ATOM 654 N N . PHE A 1 85 ? -9.047 3.807 -5.317 1.00 78.25 85 PHE A N 1
ATOM 655 C CA . PHE A 1 85 ? -8.778 3.923 -6.754 1.00 78.25 85 PHE A CA 1
ATOM 656 C C . PHE A 1 85 ? -7.812 5.068 -7.078 1.00 78.25 85 PHE A C 1
ATOM 658 O O . PHE A 1 85 ? -6.897 4.873 -7.876 1.00 78.25 85 PHE A O 1
ATOM 665 N N . SER A 1 86 ? -7.956 6.230 -6.434 1.00 76.69 86 SER A N 1
ATOM 666 C CA . SER A 1 86 ? -7.022 7.350 -6.615 1.00 76.69 86 SER A CA 1
ATOM 667 C C . SER A 1 86 ? -5.609 7.001 -6.135 1.00 76.69 86 SER A C 1
ATOM 669 O O . SER A 1 86 ? -4.623 7.317 -6.801 1.00 76.69 86 SER A O 1
ATOM 671 N N . ASN A 1 87 ? -5.495 6.302 -5.003 1.00 70.56 87 ASN A N 1
ATOM 672 C CA . ASN A 1 87 ? -4.209 5.920 -4.428 1.00 70.56 87 ASN A CA 1
ATOM 673 C C . ASN A 1 87 ? -3.449 4.907 -5.290 1.00 70.56 87 ASN A C 1
ATOM 675 O O . ASN A 1 87 ? -2.225 4.975 -5.330 1.00 70.56 87 ASN A O 1
ATOM 679 N N . VAL A 1 88 ? -4.134 4.012 -6.014 1.00 75.62 88 VAL A N 1
ATOM 680 C CA . VAL A 1 88 ? -3.487 3.064 -6.945 1.00 75.62 88 VAL A CA 1
ATOM 681 C C . VAL A 1 88 ? -2.590 3.804 -7.940 1.00 75.62 88 VAL A C 1
ATOM 683 O O . VAL A 1 88 ? -1.427 3.438 -8.117 1.00 75.62 88 VAL A O 1
ATOM 686 N N . PHE A 1 89 ? -3.106 4.865 -8.562 1.00 73.75 89 PHE A N 1
ATOM 687 C CA . PHE A 1 89 ? -2.353 5.638 -9.546 1.00 73.75 89 PHE A CA 1
ATOM 688 C C . PHE A 1 89 ? -1.287 6.507 -8.880 1.00 73.75 89 PHE A C 1
ATOM 690 O O . PHE A 1 89 ? -0.125 6.446 -9.273 1.00 73.75 89 PHE A O 1
ATOM 697 N N . SER A 1 90 ? -1.639 7.258 -7.834 1.00 71.88 90 SER A N 1
ATOM 698 C CA . SER A 1 90 ? -0.686 8.153 -7.169 1.00 71.88 90 SER A CA 1
ATOM 699 C C . SER A 1 90 ? 0.530 7.408 -6.609 1.00 71.88 90 SER A C 1
ATOM 701 O O . SER A 1 90 ? 1.659 7.825 -6.854 1.00 71.88 90 SER A O 1
ATOM 703 N N . PHE A 1 91 ? 0.333 6.277 -5.923 1.00 70.88 91 PHE A N 1
ATOM 704 C CA . PHE A 1 91 ? 1.447 5.507 -5.357 1.00 70.88 91 PHE A CA 1
ATOM 705 C C . PHE A 1 91 ? 2.344 4.898 -6.436 1.00 70.88 91 PHE A C 1
ATOM 707 O O . PHE A 1 91 ? 3.566 4.981 -6.340 1.00 70.88 91 PHE A O 1
ATOM 714 N N . THR A 1 92 ? 1.761 4.311 -7.483 1.00 73.38 92 THR A N 1
ATOM 715 C CA . THR A 1 92 ? 2.551 3.687 -8.559 1.00 73.38 92 THR A CA 1
ATOM 716 C C . THR A 1 92 ? 3.387 4.699 -9.332 1.00 73.38 92 THR A C 1
ATOM 718 O O . THR A 1 92 ? 4.539 4.411 -9.654 1.00 73.38 92 THR A O 1
ATOM 721 N N . PHE A 1 93 ? 2.858 5.901 -9.571 1.00 73.88 93 PHE A N 1
ATOM 722 C CA . PHE A 1 93 ? 3.632 6.984 -10.173 1.00 73.88 93 PHE A CA 1
ATOM 723 C C . PHE A 1 93 ? 4.766 7.471 -9.269 1.00 73.88 93 PHE A C 1
ATOM 725 O O . PHE A 1 93 ? 5.879 7.670 -9.757 1.00 73.88 93 PHE A O 1
ATOM 732 N N . GLN A 1 94 ? 4.518 7.624 -7.965 1.00 71.88 94 GLN A N 1
ATOM 733 C CA . GLN A 1 94 ? 5.554 8.030 -7.011 1.00 71.88 94 GLN A CA 1
ATOM 734 C C . GLN A 1 94 ? 6.719 7.030 -6.994 1.00 71.88 94 GLN A C 1
ATOM 736 O O . GLN A 1 94 ? 7.866 7.437 -7.143 1.00 71.88 94 GLN A O 1
ATOM 741 N N . LEU A 1 95 ? 6.439 5.726 -6.937 1.00 73.19 95 LEU A N 1
ATOM 742 C CA . LEU A 1 95 ? 7.468 4.673 -6.940 1.00 73.19 95 LEU A CA 1
ATOM 743 C C . LEU A 1 95 ? 8.226 4.580 -8.268 1.00 73.19 95 LEU A C 1
ATOM 745 O O . LEU A 1 95 ? 9.442 4.384 -8.288 1.00 73.19 95 LEU A O 1
ATOM 749 N N . TYR A 1 96 ? 7.527 4.756 -9.392 1.00 74.88 96 TYR A N 1
ATOM 750 C CA . TYR A 1 96 ? 8.158 4.802 -10.710 1.00 74.88 96 TYR A CA 1
ATOM 751 C C . TYR A 1 96 ? 9.168 5.949 -10.811 1.00 74.88 96 TYR A C 1
ATOM 753 O O . TYR A 1 96 ? 10.284 5.752 -11.298 1.00 74.88 96 TYR A O 1
ATOM 761 N N . LEU A 1 97 ? 8.808 7.134 -10.313 1.00 72.75 97 LEU A N 1
ATOM 762 C CA . LEU A 1 97 ? 9.713 8.280 -10.251 1.00 72.75 97 LEU A CA 1
ATOM 763 C C . LEU A 1 97 ? 10.840 8.070 -9.234 1.00 72.75 97 LEU A C 1
ATOM 765 O O . LEU A 1 97 ? 11.976 8.459 -9.509 1.00 72.75 97 LEU A O 1
ATOM 769 N N . GLN A 1 98 ? 10.547 7.401 -8.115 1.00 71.81 98 GLN A N 1
ATOM 770 C CA . GLN A 1 98 ? 11.516 7.117 -7.057 1.00 71.81 98 GLN A CA 1
ATOM 771 C C . GLN A 1 98 ? 12.633 6.197 -7.543 1.00 71.81 98 GLN A C 1
ATOM 773 O O . GLN A 1 98 ? 13.811 6.460 -7.312 1.00 71.81 98 GLN A O 1
ATOM 778 N N . SER A 1 99 ? 12.272 5.162 -8.303 1.00 69.88 99 SER A N 1
ATOM 779 C CA . SER A 1 99 ? 13.235 4.226 -8.893 1.00 69.88 99 SER A CA 1
ATOM 780 C C . SER A 1 99 ? 14.178 4.862 -9.925 1.00 69.88 99 SER A C 1
ATOM 782 O O . SER A 1 99 ? 15.274 4.355 -10.136 1.00 69.88 99 SER A O 1
ATOM 784 N N . GLN A 1 100 ? 13.779 5.986 -10.531 1.00 71.19 100 GLN A N 1
ATOM 785 C CA . GLN A 1 100 ? 14.591 6.772 -11.472 1.00 71.19 100 GLN A CA 1
ATOM 786 C C . GLN A 1 100 ? 15.369 7.897 -10.785 1.00 71.19 100 GLN A C 1
ATOM 788 O O . GLN A 1 100 ? 15.802 8.825 -11.465 1.00 71.19 100 GLN A O 1
ATOM 793 N N . SER A 1 101 ? 15.436 7.892 -9.447 1.00 68.75 101 SER A N 1
ATOM 794 C CA . SER A 1 101 ? 16.059 8.948 -8.638 1.00 68.75 101 SER A CA 1
ATOM 795 C C . SER A 1 101 ? 15.535 10.366 -8.919 1.00 68.75 101 SER A C 1
ATOM 797 O O . SER A 1 101 ? 16.134 11.353 -8.496 1.00 68.75 101 SER A O 1
ATOM 799 N N . LYS A 1 102 ? 14.352 10.504 -9.541 1.00 66.31 102 LYS A N 1
ATOM 800 C CA . LYS A 1 102 ? 13.675 11.788 -9.806 1.00 66.31 102 LYS A CA 1
ATOM 801 C C . LYS A 1 102 ? 12.873 12.259 -8.583 1.00 66.31 102 LYS A C 1
ATOM 803 O O . LYS A 1 102 ? 11.758 12.772 -8.704 1.00 66.31 102 LYS A O 1
ATOM 808 N N . ASN A 1 103 ? 13.456 12.099 -7.394 1.00 60.81 103 ASN A N 1
ATOM 809 C CA . ASN A 1 103 ? 12.814 12.336 -6.097 1.00 60.81 103 ASN A CA 1
ATOM 810 C C . ASN A 1 103 ? 12.416 13.802 -5.874 1.00 60.81 103 ASN A C 1
ATOM 812 O O . ASN A 1 103 ? 11.446 14.071 -5.167 1.00 60.81 103 ASN A O 1
ATOM 816 N N . SER A 1 104 ? 13.083 14.751 -6.541 1.00 57.06 104 SER A N 1
ATOM 817 C CA . SER A 1 104 ? 12.709 16.170 -6.501 1.00 57.06 104 SER A CA 1
ATOM 818 C C . SER A 1 104 ? 11.289 16.430 -7.019 1.00 57.06 104 SER A C 1
ATOM 820 O O . SER A 1 104 ? 10.661 17.382 -6.577 1.00 57.06 104 SER A O 1
ATOM 822 N N . ILE A 1 105 ? 10.752 15.579 -7.908 1.00 57.19 105 ILE A N 1
ATOM 823 C CA . ILE A 1 105 ? 9.389 15.702 -8.464 1.00 57.19 105 ILE A CA 1
ATOM 824 C C . ILE A 1 105 ? 8.335 15.106 -7.510 1.00 57.19 105 ILE A C 1
ATOM 826 O O . ILE A 1 105 ? 7.201 15.579 -7.466 1.00 57.19 105 ILE A O 1
ATOM 830 N N . ILE A 1 106 ? 8.706 14.113 -6.696 1.00 57.88 106 ILE A N 1
ATOM 831 C CA . ILE A 1 106 ? 7.797 13.421 -5.762 1.00 57.88 106 ILE A CA 1
ATOM 832 C C . ILE A 1 106 ? 7.339 14.354 -4.637 1.00 57.88 106 ILE A C 1
ATOM 834 O O . ILE A 1 106 ? 6.169 14.328 -4.262 1.00 57.88 106 ILE A O 1
ATOM 838 N N . SER A 1 107 ? 8.228 15.229 -4.155 1.00 53.34 107 SER A N 1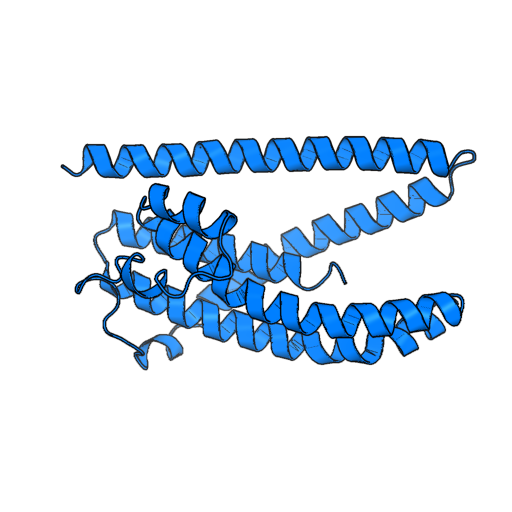
ATOM 839 C CA . SER A 1 107 ? 7.897 16.224 -3.124 1.00 53.34 107 SER A CA 1
ATOM 840 C C . SER A 1 107 ? 6.761 17.163 -3.565 1.00 53.34 107 SER A C 1
ATOM 842 O O . SER A 1 107 ? 5.877 17.484 -2.775 1.00 53.34 107 SER A O 1
ATOM 844 N N . TYR A 1 108 ? 6.705 17.521 -4.855 1.00 53.69 108 TYR A N 1
ATOM 845 C CA . TYR A 1 108 ? 5.620 18.340 -5.411 1.00 53.69 108 TYR A CA 1
ATOM 846 C C . TYR A 1 108 ? 4.287 17.580 -5.523 1.00 53.69 108 TYR A C 1
ATOM 848 O O . TYR A 1 108 ? 3.225 18.184 -5.397 1.00 53.69 108 TYR A O 1
ATOM 856 N N . PHE A 1 109 ? 4.319 16.255 -5.701 1.00 53.03 109 PHE A N 1
ATOM 857 C CA . PHE A 1 109 ? 3.115 15.419 -5.809 1.00 53.03 109 PHE A CA 1
ATOM 858 C C . PHE A 1 109 ? 2.360 15.292 -4.473 1.00 53.03 109 PHE A C 1
ATOM 860 O O . PHE A 1 109 ? 1.152 15.063 -4.465 1.00 53.03 109 PHE A O 1
ATOM 867 N N . PHE A 1 110 ? 3.055 15.459 -3.340 1.0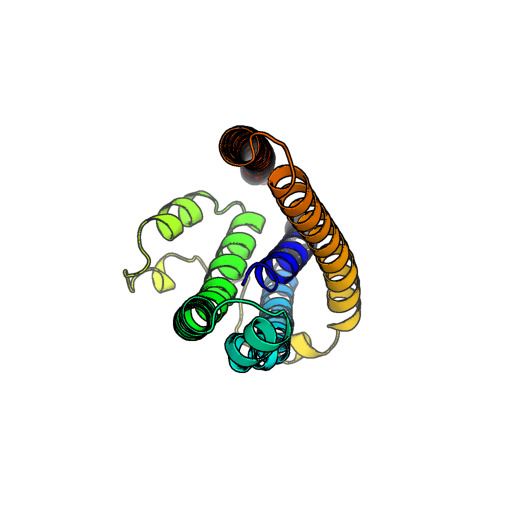0 48.16 110 PHE A N 1
ATOM 868 C CA . PHE A 1 110 ? 2.454 15.417 -2.001 1.00 48.16 110 PHE A CA 1
ATOM 869 C C . PHE A 1 110 ? 1.672 16.697 -1.650 1.00 48.16 110 PHE A C 1
ATOM 871 O O . PHE A 1 110 ? 0.813 16.658 -0.771 1.00 48.16 110 PHE A O 1
ATOM 878 N N . PHE A 1 111 ? 1.949 17.815 -2.335 1.00 46.59 111 PHE A N 1
ATOM 879 C CA . PHE A 1 111 ? 1.372 19.128 -2.025 1.00 46.59 111 PHE A CA 1
ATOM 880 C C . PHE A 1 111 ? 0.248 19.586 -2.966 1.00 46.59 111 PHE A C 1
ATOM 882 O O . PHE A 1 111 ? -0.554 20.415 -2.550 1.00 46.59 111 PHE A O 1
ATOM 889 N N . ASP A 1 112 ? 0.106 19.024 -4.170 1.00 45.06 112 ASP A N 1
ATOM 890 C CA . ASP A 1 112 ? -0.902 19.487 -5.134 1.00 45.06 112 ASP A CA 1
ATOM 891 C C . ASP A 1 112 ? -1.606 18.332 -5.863 1.00 45.06 112 ASP A C 1
ATOM 893 O O . ASP A 1 112 ? -1.198 17.883 -6.932 1.00 45.06 112 ASP A O 1
ATOM 897 N N . ILE A 1 113 ? -2.741 17.884 -5.315 1.00 49.97 113 ILE A N 1
ATOM 898 C CA . ILE A 1 113 ? -3.652 16.928 -5.980 1.00 49.97 113 ILE A CA 1
ATOM 899 C C . ILE A 1 113 ? -4.464 17.600 -7.112 1.00 49.97 113 ILE A C 1
ATOM 901 O O . ILE A 1 113 ? -5.136 16.921 -7.884 1.00 49.97 113 ILE A O 1
ATOM 905 N N . HIS A 1 114 ? -4.392 18.927 -7.274 1.00 44.59 114 HIS A N 1
ATOM 906 C CA . HIS A 1 114 ? -5.283 19.670 -8.173 1.00 44.59 114 HIS A CA 1
ATOM 907 C C . HIS A 1 114 ? -4.562 20.581 -9.183 1.00 44.59 114 HIS A C 1
ATOM 909 O O . HIS A 1 114 ? -5.118 21.600 -9.599 1.00 44.59 114 HIS A O 1
ATOM 915 N N . HIS A 1 115 ? -3.343 20.236 -9.617 1.00 43.97 115 HIS A N 1
ATOM 916 C CA . HIS A 1 115 ? -2.679 20.984 -10.688 1.00 43.97 115 HIS A CA 1
ATOM 917 C C . HIS A 1 115 ? -2.503 20.148 -11.976 1.00 43.97 115 HIS A C 1
ATOM 919 O O . HIS A 1 115 ? -1.703 19.210 -12.003 1.00 43.97 115 HIS A O 1
ATOM 925 N N . PRO A 1 116 ? -3.206 20.484 -13.081 1.00 48.50 116 PRO A N 1
ATOM 926 C CA . PRO A 1 116 ? -3.159 19.728 -14.337 1.00 48.50 116 PRO A CA 1
ATOM 927 C C . PRO A 1 116 ? -1.813 19.815 -15.081 1.00 48.50 116 PRO A C 1
ATOM 929 O O . PRO A 1 116 ? -1.651 19.164 -16.107 1.00 48.50 116 PRO A O 1
ATOM 932 N N . ALA A 1 117 ? -0.823 20.562 -14.577 1.00 42.12 117 ALA A N 1
ATOM 933 C CA . ALA A 1 117 ? 0.520 20.598 -15.168 1.00 42.12 117 ALA A CA 1
ATOM 934 C C . ALA A 1 117 ? 1.404 19.392 -14.784 1.00 42.12 117 ALA A C 1
ATOM 936 O O . ALA A 1 117 ? 2.532 19.277 -15.265 1.00 42.12 117 ALA A O 1
ATOM 937 N N . CYS A 1 118 ? 0.908 18.474 -13.944 1.00 44.72 118 CYS A N 1
ATOM 938 C CA . CYS A 1 118 ? 1.659 17.290 -13.528 1.00 44.72 118 CYS A CA 1
ATOM 939 C C . CYS A 1 118 ? 1.958 16.333 -14.700 1.00 44.72 118 CYS A C 1
ATOM 941 O O . CYS A 1 118 ? 3.028 15.731 -14.745 1.00 44.72 118 CYS A O 1
ATOM 943 N N . SER A 1 119 ? 1.097 16.270 -15.723 1.00 46.38 119 SER A N 1
ATOM 944 C CA . SER A 1 119 ? 1.366 15.478 -16.936 1.00 46.38 119 SER A CA 1
ATOM 945 C C . SER A 1 119 ? 2.554 15.989 -17.759 1.00 46.38 119 SER A C 1
ATOM 947 O O . SER A 1 119 ? 3.095 15.240 -18.565 1.00 46.38 119 SER A O 1
ATOM 949 N N . SER A 1 120 ? 2.956 17.249 -17.568 1.00 41.97 120 SER A N 1
ATOM 950 C CA . SER A 1 120 ? 4.007 17.920 -18.346 1.00 41.97 120 SER A CA 1
ATOM 951 C C . SER A 1 120 ? 5.368 17.926 -17.638 1.00 41.97 120 SER A C 1
ATOM 953 O O . SER A 1 120 ? 6.391 18.141 -18.281 1.00 41.97 120 SER A O 1
ATOM 955 N N . LEU A 1 121 ? 5.380 17.724 -16.313 1.00 42.19 121 LEU A N 1
ATOM 956 C CA . LEU A 1 121 ? 6.569 17.772 -15.447 1.00 42.19 121 LEU A CA 1
ATOM 957 C C . LEU A 1 121 ? 7.066 16.386 -15.026 1.00 42.19 121 LEU A C 1
ATOM 959 O O . LEU A 1 121 ? 8.249 16.225 -14.724 1.00 42.19 121 LEU A O 1
ATOM 963 N N . VAL A 1 122 ? 6.196 15.368 -15.041 1.00 50.50 122 VAL A N 1
ATOM 964 C CA . VAL A 1 122 ? 6.632 13.971 -15.010 1.00 50.50 122 VAL A CA 1
ATOM 965 C C . VAL A 1 122 ? 7.400 13.759 -16.306 1.00 50.50 122 VAL A C 1
ATOM 967 O O . VAL A 1 122 ? 6.804 13.636 -17.369 1.00 50.50 122 VAL A O 1
ATOM 970 N N . GLY A 1 123 ? 8.731 13.767 -16.229 1.00 43.75 123 GLY A N 1
ATOM 971 C CA . GLY A 1 123 ? 9.630 13.428 -17.326 1.00 43.75 123 GLY A CA 1
ATOM 972 C C . GLY A 1 123 ? 9.475 11.966 -17.747 1.00 43.75 123 GLY A C 1
ATOM 973 O O . GLY A 1 123 ? 10.422 11.187 -17.622 1.00 43.75 123 GLY A O 1
ATOM 974 N N . ILE A 1 124 ? 8.299 11.624 -18.279 1.00 51.59 124 ILE A N 1
ATOM 975 C CA . ILE A 1 124 ? 8.021 10.581 -19.265 1.00 51.59 124 ILE A CA 1
ATOM 976 C C . ILE A 1 124 ? 8.674 11.041 -20.585 1.00 51.59 124 ILE A C 1
ATOM 978 O O . ILE A 1 124 ? 8.035 11.140 -21.623 1.00 51.59 124 ILE A O 1
ATOM 982 N N . GLY A 1 125 ? 9.937 11.465 -20.527 1.00 45.25 125 GLY A N 1
ATOM 983 C CA . GLY A 1 125 ? 10.672 11.927 -21.693 1.00 45.25 125 GLY A CA 1
ATOM 984 C C . GLY A 1 125 ? 11.080 10.706 -22.494 1.00 45.25 125 GLY A C 1
ATOM 985 O O . GLY A 1 125 ? 11.843 9.904 -21.967 1.00 45.25 125 GLY A O 1
ATOM 986 N N . ASP A 1 126 ? 10.516 10.574 -23.696 1.00 49.03 126 ASP A N 1
ATOM 987 C CA . ASP A 1 126 ? 10.910 9.879 -24.940 1.00 49.03 126 ASP A CA 1
ATOM 988 C C . ASP A 1 126 ? 11.616 8.496 -24.926 1.00 49.03 126 ASP A C 1
ATOM 990 O O . ASP A 1 126 ? 11.566 7.779 -25.927 1.00 49.03 126 ASP A O 1
ATOM 994 N N . GLN A 1 127 ? 12.246 8.059 -23.833 1.00 50.69 127 GLN A N 1
ATOM 995 C CA . GLN A 1 127 ? 13.108 6.874 -23.745 1.00 50.69 127 GLN A CA 1
ATOM 996 C C . GLN A 1 127 ? 12.521 5.744 -22.869 1.00 50.69 127 GLN A C 1
ATOM 998 O O . GLN A 1 127 ? 12.698 4.576 -23.214 1.00 50.69 127 GLN A O 1
ATOM 1003 N N . THR A 1 128 ? 11.797 6.037 -21.774 1.00 56.69 128 THR A N 1
ATOM 1004 C CA . THR A 1 128 ? 11.355 5.017 -20.785 1.00 56.69 128 THR A CA 1
ATOM 1005 C C . THR A 1 128 ? 9.918 4.506 -20.951 1.00 56.69 128 THR A C 1
ATOM 1007 O O . THR A 1 128 ? 9.639 3.354 -20.625 1.00 56.69 128 THR A O 1
ATOM 1010 N N . TRP A 1 129 ? 8.990 5.308 -21.482 1.00 60.78 129 TRP A N 1
ATOM 1011 C CA . TRP A 1 129 ? 7.592 4.901 -21.680 1.00 60.78 129 TRP A CA 1
ATOM 1012 C C . TRP A 1 129 ? 7.132 5.228 -23.099 1.00 60.78 129 TRP A C 1
ATOM 1014 O O . TRP A 1 129 ? 6.870 6.380 -23.433 1.00 60.78 129 TRP A O 1
ATOM 1024 N N . LYS A 1 130 ? 7.005 4.197 -23.939 1.00 60.38 130 LYS A N 1
ATOM 1025 C CA . LYS A 1 130 ? 6.575 4.322 -25.345 1.00 60.38 130 LYS A CA 1
ATOM 1026 C C . LYS A 1 130 ? 5.073 4.071 -25.555 1.00 60.38 130 LYS A C 1
ATOM 1028 O O . LYS A 1 130 ? 4.629 3.919 -26.689 1.00 60.38 130 LYS A O 1
ATOM 1033 N N . GLY A 1 131 ? 4.287 4.033 -24.474 1.00 64.75 131 GLY A N 1
ATOM 1034 C CA . GLY A 1 131 ? 2.844 3.774 -24.499 1.00 64.75 131 GLY A CA 1
ATOM 1035 C C . GLY A 1 131 ? 2.445 2.367 -24.040 1.00 64.75 131 GLY A C 1
ATOM 1036 O O . GLY A 1 131 ? 3.273 1.565 -23.600 1.00 64.75 131 GLY A O 1
ATOM 1037 N N . PHE A 1 132 ? 1.143 2.076 -24.117 1.00 66.56 132 PHE A N 1
ATOM 1038 C CA . PHE A 1 132 ? 0.570 0.788 -23.716 1.00 66.56 132 PHE A CA 1
ATOM 1039 C C . PHE A 1 132 ? 1.055 -0.339 -24.631 1.00 66.56 132 PHE A C 1
ATOM 1041 O O . PHE A 1 132 ? 0.793 -0.328 -25.833 1.00 66.56 132 PHE A O 1
ATOM 1048 N N . THR A 1 133 ? 1.739 -1.328 -24.054 1.00 73.88 133 THR A N 1
ATOM 1049 C CA . THR A 1 133 ? 2.327 -2.446 -24.799 1.00 73.88 133 THR A CA 1
ATOM 1050 C C . THR A 1 133 ? 1.687 -3.762 -24.359 1.00 73.88 133 THR A C 1
ATOM 1052 O O . THR A 1 133 ? 1.539 -4.026 -23.169 1.00 73.88 133 THR A O 1
ATOM 1055 N N . ARG A 1 134 ? 1.320 -4.636 -25.311 1.00 67.56 134 ARG A N 1
ATOM 1056 C CA . ARG A 1 134 ? 0.701 -5.948 -25.005 1.00 67.56 134 ARG A CA 1
ATOM 1057 C C . ARG A 1 134 ? 1.620 -6.895 -24.224 1.00 67.56 134 ARG A C 1
ATOM 1059 O O . ARG A 1 134 ? 1.117 -7.777 -23.536 1.00 67.56 134 ARG A O 1
ATOM 1066 N N . SER A 1 135 ? 2.932 -6.675 -24.270 1.00 67.94 135 SER A N 1
ATOM 1067 C CA . SER A 1 135 ? 3.926 -7.390 -23.460 1.00 67.94 135 SER A CA 1
ATOM 1068 C C . SER A 1 135 ? 3.736 -7.198 -21.951 1.00 67.94 135 SER A C 1
ATOM 1070 O O . SER A 1 135 ? 4.222 -8.006 -21.173 1.00 67.94 135 SER A O 1
ATOM 1072 N N . ALA A 1 136 ? 2.967 -6.196 -21.509 1.00 67.94 136 ALA A N 1
ATOM 1073 C CA . ALA A 1 136 ? 2.584 -6.081 -20.103 1.00 67.94 136 ALA A CA 1
ATOM 1074 C C . ALA A 1 136 ? 1.758 -7.284 -19.602 1.00 67.94 136 ALA A C 1
ATOM 1076 O O . ALA A 1 136 ? 1.734 -7.549 -18.406 1.00 67.94 136 ALA A O 1
ATOM 1077 N N . PHE A 1 137 ? 1.114 -8.052 -20.489 1.00 73.19 137 PHE A N 1
ATOM 1078 C CA . PHE A 1 137 ? 0.282 -9.195 -20.099 1.00 73.19 137 PHE A CA 1
ATOM 1079 C C . PHE A 1 137 ? 1.005 -10.554 -20.107 1.00 73.19 137 PHE A C 1
ATOM 1081 O O . PHE A 1 137 ? 0.416 -11.526 -19.640 1.00 73.19 137 PHE A O 1
ATOM 1088 N N . SER A 1 138 ? 2.244 -10.662 -20.610 1.00 65.94 138 SER A N 1
ATOM 1089 C CA . SER A 1 138 ? 2.909 -11.969 -20.774 1.00 65.94 138 SER A CA 1
ATOM 1090 C C . SER A 1 138 ? 3.548 -12.524 -19.496 1.00 65.94 138 SER A C 1
ATOM 1092 O O . SER A 1 138 ? 3.590 -13.739 -19.338 1.00 65.94 138 SER A O 1
ATOM 1094 N N . ASP A 1 139 ? 3.961 -11.669 -18.551 1.00 74.56 139 ASP A N 1
ATOM 1095 C CA . ASP A 1 139 ? 4.833 -12.069 -17.427 1.00 74.56 139 ASP A CA 1
ATOM 1096 C C . ASP A 1 139 ? 4.321 -11.613 -16.046 1.00 74.56 139 ASP A C 1
ATOM 1098 O O . ASP A 1 139 ? 5.072 -11.181 -15.176 1.00 74.56 139 ASP A O 1
ATOM 1102 N N . LEU A 1 140 ? 3.007 -11.708 -15.824 1.00 78.81 140 LEU A N 1
ATOM 1103 C CA . LEU A 1 140 ? 2.362 -11.256 -14.580 1.00 78.81 140 LEU A CA 1
ATOM 1104 C C . LEU A 1 140 ? 2.580 -12.209 -13.392 1.00 78.81 140 LEU A C 1
ATOM 1106 O O . LEU A 1 140 ? 2.619 -11.768 -12.246 1.00 78.81 140 LEU A O 1
ATOM 1110 N N . TRP A 1 141 ? 2.707 -13.517 -13.635 1.00 81.19 141 TRP A N 1
ATOM 1111 C CA . TRP A 1 141 ? 2.697 -14.532 -12.572 1.00 81.19 141 TRP A CA 1
ATOM 1112 C C . TRP A 1 141 ? 3.826 -14.391 -11.531 1.00 81.19 141 TRP A C 1
ATOM 1114 O O . TRP A 1 141 ? 3.533 -14.475 -10.334 1.00 81.19 141 TRP A O 1
ATOM 1124 N N . PRO A 1 142 ? 5.093 -14.133 -11.916 1.00 82.00 142 PRO A N 1
ATOM 1125 C CA . PRO A 1 142 ? 6.168 -13.915 -10.948 1.00 82.00 142 PRO A CA 1
ATOM 1126 C C . PRO A 1 142 ? 5.914 -12.697 -10.054 1.00 82.00 142 PRO A C 1
ATOM 1128 O O . PRO A 1 142 ? 6.122 -12.772 -8.843 1.00 82.00 142 PRO A O 1
ATOM 1131 N N . ILE A 1 143 ? 5.399 -11.610 -10.638 1.00 78.38 143 ILE A N 1
ATOM 1132 C CA . ILE A 1 143 ? 5.068 -10.373 -9.922 1.00 78.38 143 ILE A CA 1
ATOM 1133 C C . ILE A 1 143 ? 3.917 -10.636 -8.956 1.00 78.38 143 ILE A C 1
ATOM 1135 O O . ILE A 1 143 ? 4.040 -10.346 -7.774 1.00 78.38 143 ILE A O 1
ATOM 1139 N N . VAL A 1 144 ? 2.845 -11.292 -9.412 1.00 82.31 144 VAL A N 1
ATOM 1140 C CA . VAL A 1 144 ? 1.713 -11.679 -8.556 1.00 82.31 144 VAL A CA 1
ATOM 1141 C C . VAL A 1 144 ? 2.172 -12.532 -7.374 1.00 82.31 144 VAL A C 1
ATOM 1143 O O . VAL A 1 144 ? 1.749 -12.283 -6.249 1.00 82.31 144 VAL A O 1
ATOM 1146 N N . LYS A 1 145 ? 3.054 -13.515 -7.588 1.00 83.25 145 LYS A N 1
ATOM 1147 C CA . LYS A 1 145 ? 3.567 -14.371 -6.508 1.00 83.25 145 LYS A CA 1
ATOM 1148 C C . LYS A 1 145 ? 4.388 -13.576 -5.489 1.00 83.25 145 LYS A C 1
ATOM 1150 O O . LYS A 1 145 ? 4.205 -13.759 -4.285 1.00 83.25 145 LYS A O 1
ATOM 1155 N N . LEU A 1 146 ? 5.272 -12.698 -5.964 1.00 82.19 146 LEU A N 1
ATOM 1156 C CA . LEU A 1 146 ? 6.093 -11.839 -5.111 1.00 82.19 146 LEU A CA 1
ATOM 1157 C C . LEU A 1 146 ? 5.215 -10.887 -4.290 1.00 82.19 146 LEU A C 1
ATOM 1159 O O . LEU A 1 146 ? 5.360 -10.778 -3.072 1.00 82.19 146 LEU A O 1
ATOM 1163 N N . SER A 1 147 ? 4.244 -10.265 -4.947 1.00 81.25 147 SER A N 1
ATOM 1164 C CA . SER A 1 147 ? 3.313 -9.341 -4.321 1.00 81.25 147 SER A CA 1
ATOM 1165 C C . SER A 1 147 ? 2.331 -10.009 -3.372 1.00 81.25 147 SER A C 1
ATOM 1167 O O . SER A 1 147 ? 1.986 -9.415 -2.357 1.00 81.25 147 SER A O 1
ATOM 1169 N N . LEU A 1 148 ? 1.909 -11.246 -3.641 1.00 82.50 148 LEU A N 1
ATOM 1170 C CA . LEU A 1 148 ? 1.095 -12.018 -2.706 1.00 82.50 148 LEU A CA 1
ATOM 1171 C C . LEU A 1 148 ? 1.888 -12.340 -1.435 1.00 82.50 148 LEU A C 1
ATOM 1173 O O . LEU A 1 148 ? 1.345 -12.224 -0.342 1.00 82.50 148 LEU A O 1
ATOM 1177 N N . SER A 1 149 ? 3.173 -12.689 -1.565 1.00 85.56 149 SER A N 1
ATOM 1178 C CA . SER A 1 149 ? 4.049 -12.940 -0.414 1.00 85.56 149 SER A CA 1
ATOM 1179 C C . SER A 1 149 ? 4.249 -11.682 0.435 1.00 85.56 149 SER A C 1
ATOM 1181 O O . SER A 1 149 ? 4.094 -11.733 1.654 1.00 85.56 149 SER A O 1
ATOM 1183 N N . SER A 1 150 ? 4.563 -10.543 -0.193 1.00 81.56 150 SER A N 1
ATOM 1184 C CA . SER A 1 150 ? 4.733 -9.272 0.525 1.00 81.56 150 SER A CA 1
ATOM 1185 C C . SER A 1 150 ? 3.407 -8.764 1.104 1.00 81.56 150 SER A C 1
ATOM 1187 O O . SER A 1 150 ? 3.336 -8.376 2.267 1.00 81.56 150 SER A O 1
ATOM 1189 N N . GLY A 1 151 ? 2.319 -8.859 0.337 1.00 81.00 151 GLY A N 1
ATOM 1190 C CA . GLY A 1 151 ? 0.977 -8.514 0.793 1.00 81.00 151 GLY A CA 1
ATOM 1191 C C . GLY A 1 151 ? 0.528 -9.366 1.980 1.00 81.00 151 GLY A C 1
ATOM 1192 O O . GLY A 1 151 ? -0.061 -8.834 2.914 1.00 81.00 151 GLY A O 1
ATOM 1193 N N . ALA A 1 152 ? 0.847 -10.664 1.995 1.00 82.75 152 ALA A N 1
ATOM 1194 C CA . ALA A 1 152 ? 0.570 -11.541 3.130 1.00 82.75 152 ALA A CA 1
ATOM 1195 C C . ALA A 1 152 ? 1.352 -11.125 4.385 1.00 82.75 152 ALA A C 1
ATOM 1197 O O . ALA A 1 152 ? 0.765 -11.085 5.463 1.00 82.75 152 ALA A O 1
ATOM 1198 N N . MET A 1 153 ? 2.632 -10.762 4.250 1.00 83.50 153 MET A N 1
ATOM 1199 C CA . MET A 1 153 ? 3.456 -10.272 5.362 1.00 83.50 153 MET A CA 1
ATOM 1200 C C . MET A 1 153 ? 2.838 -9.027 6.018 1.00 83.50 153 MET A C 1
ATOM 1202 O O . MET A 1 153 ? 2.591 -9.032 7.221 1.00 83.50 153 MET A O 1
ATOM 1206 N N . ILE A 1 154 ? 2.494 -8.006 5.224 1.00 78.12 154 ILE A N 1
ATOM 1207 C CA . ILE A 1 154 ? 1.910 -6.754 5.744 1.00 78.12 154 ILE A CA 1
ATOM 1208 C C . ILE A 1 154 ? 0.476 -6.986 6.258 1.00 78.12 154 ILE A C 1
ATOM 1210 O O . ILE A 1 154 ? 0.043 -6.385 7.241 1.00 78.12 154 ILE A O 1
ATOM 1214 N N . CYS A 1 155 ? -0.286 -7.892 5.636 1.00 81.12 155 CYS A N 1
ATOM 1215 C CA . CYS A 1 155 ? -1.593 -8.299 6.157 1.00 81.12 155 CYS A CA 1
ATOM 1216 C C . CYS A 1 155 ? -1.488 -8.944 7.545 1.00 81.12 155 CYS A C 1
ATOM 1218 O O . CYS A 1 155 ? -2.310 -8.635 8.408 1.00 81.12 155 CYS A O 1
ATOM 1220 N N . LEU A 1 156 ? -0.501 -9.820 7.764 1.00 80.81 156 LEU A N 1
ATOM 1221 C CA . LEU A 1 156 ? -0.262 -10.448 9.065 1.00 80.81 156 LEU A CA 1
ATOM 1222 C C . LEU A 1 156 ? 0.153 -9.421 10.117 1.00 80.81 156 LEU A C 1
ATOM 1224 O O . LEU A 1 156 ? -0.374 -9.458 11.227 1.00 80.81 156 LEU A O 1
ATOM 1228 N N . GLU A 1 157 ? 1.019 -8.478 9.754 1.00 78.25 157 GLU A N 1
ATOM 1229 C CA . GLU A 1 157 ? 1.418 -7.367 10.621 1.00 78.25 157 GLU A CA 1
ATOM 1230 C C . GLU A 1 157 ? 0.193 -6.562 11.082 1.00 78.25 157 GLU A C 1
ATOM 1232 O O . GLU A 1 157 ? -0.041 -6.389 12.272 1.00 78.25 157 GLU A O 1
ATOM 1237 N N . LEU A 1 158 ? -0.704 -6.185 10.170 1.00 76.44 158 LEU A N 1
ATOM 1238 C CA . LEU A 1 158 ? -1.898 -5.412 10.533 1.00 76.44 158 LEU A CA 1
ATOM 1239 C C . LEU A 1 158 ? -2.963 -6.208 11.284 1.00 76.44 158 LEU A C 1
ATOM 1241 O O . LEU A 1 158 ? -3.760 -5.630 12.033 1.00 76.44 158 LEU A O 1
ATOM 1245 N N . TRP A 1 159 ? -3.026 -7.520 11.068 1.00 83.69 159 TRP A N 1
ATOM 1246 C CA . TRP A 1 159 ? -3.855 -8.397 11.888 1.00 83.69 159 TRP A CA 1
ATOM 1247 C C . TRP A 1 159 ? -3.323 -8.469 13.311 1.00 83.69 159 TRP A C 1
ATOM 1249 O O . TRP A 1 159 ? -4.116 -8.339 14.242 1.00 83.69 159 TRP A O 1
ATOM 1259 N N . TYR A 1 160 ? -2.007 -8.599 13.473 1.00 84.38 160 TYR A N 1
ATOM 1260 C CA . TYR A 1 160 ? -1.356 -8.553 14.775 1.00 84.38 160 TYR A CA 1
ATOM 1261 C C . TYR A 1 160 ? -1.663 -7.237 15.502 1.00 84.38 160 TYR A C 1
ATOM 1263 O O . TYR A 1 160 ? -2.134 -7.275 16.638 1.00 84.38 160 TYR A O 1
ATOM 1271 N N . GLU A 1 161 ? -1.577 -6.094 14.813 1.00 79.00 161 GLU A N 1
ATOM 1272 C CA . GLU A 1 161 ? -1.941 -4.806 15.420 1.00 79.00 161 GLU A CA 1
ATOM 1273 C C . GLU A 1 161 ? -3.421 -4.705 15.788 1.00 79.00 161 GLU A C 1
ATOM 1275 O O . GLU A 1 161 ? -3.783 -4.134 16.815 1.00 79.00 161 GLU A O 1
ATOM 1280 N N . SER A 1 162 ? -4.307 -5.287 14.979 1.00 84.06 162 SER A N 1
ATOM 1281 C CA . SER A 1 162 ? -5.741 -5.305 15.288 1.00 84.06 162 SER A CA 1
ATOM 1282 C C . SER A 1 162 ? -6.042 -6.150 16.531 1.00 84.06 162 SER A C 1
ATOM 1284 O O . SER A 1 162 ? -6.911 -5.789 17.324 1.00 84.06 162 SER A O 1
ATOM 1286 N N . ILE A 1 163 ? -5.315 -7.256 16.715 1.00 87.50 163 ILE A N 1
ATOM 128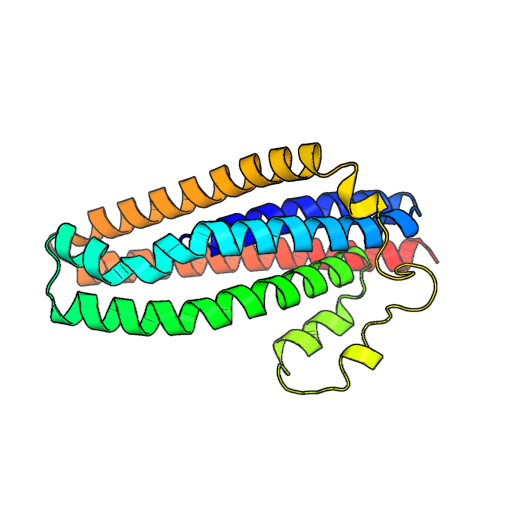7 C CA . ILE A 1 163 ? -5.413 -8.112 17.902 1.00 87.50 163 ILE A CA 1
ATOM 1288 C C . ILE A 1 163 ? -4.854 -7.383 19.126 1.00 87.50 163 ILE A C 1
ATOM 1290 O O . ILE A 1 163 ? -5.496 -7.399 20.173 1.00 87.50 163 ILE A O 1
ATOM 1294 N N . LEU A 1 164 ? -3.712 -6.699 19.005 1.00 85.38 164 LEU A N 1
ATOM 1295 C CA . LEU A 1 164 ? -3.145 -5.903 20.096 1.00 85.38 164 LEU A CA 1
ATOM 1296 C C . LEU A 1 164 ? -4.103 -4.807 20.563 1.00 85.38 164 LEU A C 1
ATOM 1298 O O . LEU A 1 164 ? -4.356 -4.699 21.761 1.00 85.38 164 LEU A O 1
ATOM 1302 N N . VAL A 1 165 ? -4.705 -4.059 19.632 1.00 87.38 165 VAL A N 1
ATOM 1303 C CA . VAL A 1 165 ? -5.727 -3.049 19.954 1.00 87.38 165 VAL A CA 1
ATOM 1304 C C . VAL A 1 165 ? -6.900 -3.683 20.704 1.00 87.38 165 VAL A C 1
ATOM 1306 O O . VAL A 1 165 ? -7.331 -3.158 21.732 1.00 87.38 165 VAL A O 1
ATOM 1309 N N . LEU A 1 166 ? -7.386 -4.838 20.236 1.00 87.19 166 LEU A N 1
ATOM 1310 C CA . LEU A 1 166 ? -8.472 -5.562 20.897 1.00 87.19 166 LEU A CA 1
ATOM 1311 C C . LEU A 1 166 ? -8.094 -5.944 22.337 1.00 87.19 166 LEU A C 1
ATOM 1313 O O . LEU A 1 166 ? -8.875 -5.704 23.253 1.00 87.19 166 LEU A O 1
ATOM 1317 N N . MET A 1 167 ? -6.889 -6.479 22.549 1.00 86.00 167 MET A N 1
ATOM 1318 C CA . MET A 1 167 ? -6.389 -6.862 23.873 1.00 86.00 167 MET A CA 1
ATOM 1319 C C . MET A 1 167 ? -6.234 -5.654 24.804 1.00 86.00 167 MET A C 1
ATOM 1321 O O . MET A 1 167 ? -6.642 -5.725 25.961 1.00 86.00 167 MET A O 1
ATOM 1325 N N . THR A 1 168 ? -5.718 -4.525 24.307 1.00 87.88 168 THR A N 1
ATOM 1326 C CA . THR A 1 168 ? -5.616 -3.288 25.103 1.00 87.88 168 THR A CA 1
ATOM 1327 C C . THR A 1 168 ? -6.979 -2.718 25.495 1.00 87.88 168 THR A C 1
ATOM 1329 O O . THR A 1 168 ? -7.104 -2.118 26.560 1.00 87.88 168 THR A O 1
ATOM 1332 N N . GLY A 1 169 ? -8.018 -2.967 24.691 1.00 86.38 169 GLY A N 1
ATOM 1333 C CA . GLY A 1 169 ? -9.397 -2.591 25.003 1.00 86.38 169 GLY A CA 1
ATOM 1334 C C . GLY A 1 169 ? -10.021 -3.365 26.173 1.00 86.38 169 GLY A C 1
ATOM 1335 O O . GLY A 1 169 ? -10.984 -2.881 26.758 1.00 86.38 169 GLY A O 1
ATOM 1336 N N . TYR A 1 170 ? -9.474 -4.530 26.541 1.00 86.62 170 TYR A N 1
ATOM 1337 C CA . TYR A 1 170 ? -9.939 -5.341 27.679 1.00 86.62 170 TYR A CA 1
ATOM 1338 C C . TYR A 1 170 ? -9.211 -5.037 29.000 1.00 86.62 170 TYR A C 1
ATOM 1340 O O . TYR A 1 170 ? -9.498 -5.669 30.016 1.00 86.62 170 TYR A O 1
ATOM 1348 N N . MET A 1 171 ? -8.259 -4.101 29.012 1.00 88.44 171 MET A N 1
ATOM 1349 C CA . MET A 1 171 ? -7.540 -3.725 30.233 1.00 88.44 171 MET A CA 1
ATOM 1350 C C . MET A 1 171 ? -8.414 -2.851 31.145 1.00 88.44 171 MET A C 1
ATOM 1352 O O . MET A 1 171 ? -9.233 -2.075 30.656 1.00 88.44 171 MET A O 1
ATOM 1356 N N . GLU A 1 172 ? -8.194 -2.916 32.467 1.00 83.44 172 GLU A N 1
ATOM 1357 C CA . GLU A 1 172 ? -8.954 -2.137 33.469 1.00 83.44 172 GLU A CA 1
ATOM 1358 C C . GLU A 1 172 ? -9.002 -0.628 33.158 1.00 83.44 172 GLU A C 1
ATOM 1360 O O . GLU A 1 172 ? -9.987 0.033 33.471 1.00 83.44 172 GLU A O 1
ATOM 1365 N N . ASN A 1 173 ? -7.970 -0.099 32.487 1.00 86.75 173 ASN A N 1
ATOM 1366 C CA . ASN A 1 173 ? -7.895 1.280 31.998 1.00 86.75 173 ASN A CA 1
ATOM 1367 C C . ASN A 1 173 ? -7.688 1.323 30.470 1.00 86.75 173 ASN A C 1
ATOM 1369 O O . ASN A 1 173 ? -6.645 1.772 29.987 1.00 86.75 173 ASN A O 1
ATOM 1373 N N . ALA A 1 174 ? -8.677 0.843 29.709 1.00 86.00 174 ALA A N 1
ATOM 1374 C CA . ALA A 1 174 ? -8.627 0.734 28.246 1.00 86.00 174 ALA A CA 1
ATOM 1375 C C . ALA A 1 174 ? -8.254 2.047 27.532 1.00 86.00 174 ALA A C 1
ATOM 1377 O O . ALA A 1 174 ? -7.491 2.025 26.571 1.00 86.00 174 ALA A O 1
ATOM 1378 N N . GLU A 1 175 ? -8.731 3.196 28.016 1.00 87.81 175 GLU A N 1
ATOM 1379 C CA . GLU A 1 175 ? -8.408 4.503 27.427 1.00 87.81 175 GLU A CA 1
ATOM 1380 C C . GLU A 1 175 ? -6.907 4.816 27.514 1.00 87.81 175 GLU A C 1
ATOM 1382 O O . GLU A 1 175 ? -6.279 5.177 26.519 1.00 87.81 175 GLU A O 1
ATOM 1387 N N . VAL A 1 176 ? -6.300 4.611 28.686 1.00 90.00 176 VAL A N 1
ATOM 1388 C CA . VAL A 1 176 ? -4.867 4.865 28.899 1.00 90.00 176 VAL A CA 1
ATOM 1389 C C . VAL A 1 176 ? -4.020 3.880 28.091 1.00 90.00 176 VAL A C 1
ATOM 1391 O O . VAL A 1 176 ? -3.045 4.287 27.459 1.00 90.00 176 VAL A O 1
ATOM 1394 N N . ALA A 1 177 ? -4.412 2.603 28.064 1.00 89.00 177 ALA A N 1
ATOM 1395 C CA . ALA A 1 177 ? -3.711 1.569 27.308 1.00 89.00 177 ALA A CA 1
ATOM 1396 C C . ALA A 1 177 ? -3.770 1.815 25.790 1.00 89.00 177 ALA A C 1
ATOM 1398 O O . ALA A 1 177 ? -2.746 1.715 25.115 1.00 89.00 177 ALA A O 1
ATOM 1399 N N . LEU A 1 178 ? -4.934 2.196 25.253 1.00 89.62 178 LEU A N 1
ATOM 1400 C CA . LEU A 1 178 ? -5.105 2.524 23.834 1.00 89.62 178 LEU A CA 1
ATOM 1401 C C . LEU A 1 178 ? -4.337 3.787 23.435 1.00 89.62 178 LEU A C 1
ATOM 1403 O O . LEU A 1 178 ? -3.729 3.824 22.362 1.00 89.62 178 LEU A O 1
ATOM 1407 N N . ASN A 1 179 ? -4.320 4.804 24.299 1.00 90.31 179 ASN A N 1
ATOM 1408 C CA . ASN A 1 179 ? -3.539 6.016 24.069 1.00 90.31 179 ASN A CA 1
ATOM 1409 C C . ASN A 1 179 ? -2.035 5.708 24.045 1.00 90.31 179 ASN A C 1
ATOM 1411 O O . ASN A 1 179 ? -1.337 6.140 23.128 1.00 90.31 179 ASN A O 1
ATOM 1415 N N . ALA A 1 180 ? -1.543 4.901 24.990 1.00 90.19 180 ALA A N 1
ATOM 1416 C CA . ALA A 1 180 ? -0.152 4.453 25.010 1.00 90.19 180 ALA A CA 1
ATOM 1417 C C . ALA A 1 180 ? 0.206 3.625 23.763 1.00 90.19 180 ALA A C 1
ATOM 1419 O O . ALA A 1 180 ? 1.212 3.903 23.113 1.00 90.19 180 ALA A O 1
ATOM 1420 N N . LEU A 1 181 ? -0.648 2.672 23.375 1.00 88.81 181 LEU A N 1
ATOM 1421 C CA . LEU A 1 181 ? -0.462 1.861 22.168 1.00 88.81 181 LEU A CA 1
ATOM 1422 C C . LEU A 1 181 ? -0.416 2.729 20.900 1.00 88.81 181 LEU A C 1
ATOM 1424 O O . LEU A 1 181 ? 0.430 2.524 20.034 1.00 88.81 181 LEU A O 1
ATOM 1428 N N . THR A 1 182 ? -1.282 3.739 20.810 1.00 88.31 182 THR A N 1
ATOM 1429 C CA . THR A 1 182 ? -1.304 4.683 19.682 1.00 88.31 182 THR A CA 1
ATOM 1430 C C . THR A 1 182 ? -0.011 5.493 19.602 1.00 88.31 182 THR A C 1
ATOM 1432 O O . THR A 1 182 ? 0.527 5.679 18.510 1.00 88.31 182 THR A O 1
ATOM 1435 N N . ILE A 1 183 ? 0.523 5.946 20.742 1.00 91.56 183 ILE A N 1
ATOM 1436 C CA . ILE A 1 183 ? 1.828 6.620 20.795 1.00 91.56 183 ILE A CA 1
ATOM 1437 C C . ILE A 1 183 ? 2.927 5.680 20.286 1.00 91.56 183 ILE A C 1
ATOM 1439 O O . ILE A 1 183 ? 3.721 6.091 19.441 1.00 91.56 183 ILE A O 1
ATOM 1443 N N . CYS A 1 184 ? 2.944 4.420 20.730 1.00 88.25 184 CYS A N 1
ATOM 1444 C CA . CYS A 1 184 ? 3.909 3.426 20.259 1.00 88.25 184 CYS A CA 1
ATOM 1445 C C . CYS A 1 184 ? 3.825 3.207 18.741 1.00 88.25 184 CYS A C 1
ATOM 1447 O O . CYS A 1 184 ? 4.849 3.271 18.069 1.00 88.25 184 CYS A O 1
ATOM 1449 N N . PHE A 1 185 ? 2.626 3.044 18.176 1.00 86.56 185 PHE A N 1
ATOM 1450 C CA . PHE A 1 185 ? 2.466 2.906 16.724 1.00 86.56 185 PHE A CA 1
ATOM 1451 C C . PHE A 1 185 ? 2.916 4.140 15.949 1.00 86.56 185 PHE A C 1
ATOM 1453 O O . PHE A 1 185 ? 3.527 4.001 14.892 1.00 86.56 185 PHE A O 1
ATOM 1460 N N . ASN A 1 186 ? 2.662 5.344 16.462 1.00 86.31 186 ASN A N 1
ATOM 1461 C CA . ASN A 1 186 ? 3.157 6.566 15.828 1.00 86.31 186 ASN A CA 1
ATOM 1462 C C . ASN A 1 186 ? 4.693 6.608 15.798 1.00 86.31 186 ASN A C 1
ATOM 1464 O O . ASN A 1 186 ? 5.268 7.043 14.801 1.00 86.31 186 ASN A O 1
ATOM 1468 N N . ILE A 1 187 ? 5.358 6.117 16.849 1.00 88.50 187 ILE A N 1
ATOM 1469 C CA . ILE A 1 187 ? 6.823 5.992 16.888 1.00 88.50 187 ILE A CA 1
ATOM 1470 C C . ILE A 1 187 ? 7.305 4.963 15.855 1.00 88.50 187 ILE A C 1
ATOM 1472 O O . ILE A 1 187 ? 8.219 5.262 15.092 1.00 88.50 187 ILE A O 1
ATOM 1476 N N . SER A 1 188 ? 6.662 3.796 15.758 1.00 84.69 188 SER A N 1
ATOM 1477 C CA . SER A 1 188 ? 7.014 2.779 14.755 1.00 84.69 188 SER A CA 1
ATOM 1478 C C . SER A 1 188 ? 6.827 3.278 13.317 1.00 84.69 188 SER A C 1
ATOM 1480 O O . SER A 1 188 ? 7.662 3.025 12.451 1.00 84.69 188 SER A O 1
ATOM 1482 N N . VAL A 1 189 ? 5.768 4.047 13.042 1.00 82.25 189 VAL A N 1
ATOM 1483 C CA . VAL A 1 189 ? 5.556 4.662 11.720 1.00 82.25 189 VAL A CA 1
ATOM 1484 C C . VAL A 1 189 ? 6.636 5.702 11.412 1.00 82.25 189 VAL A C 1
ATOM 1486 O O . VAL A 1 189 ? 7.123 5.753 10.282 1.00 82.25 189 VAL A O 1
ATOM 1489 N N . LEU A 1 190 ? 7.051 6.499 12.402 1.00 83.81 190 LEU A N 1
ATOM 1490 C CA . LEU A 1 190 ? 8.158 7.446 12.249 1.00 83.81 190 LEU A CA 1
ATOM 1491 C C . LEU A 1 190 ? 9.459 6.720 11.869 1.00 83.81 190 LEU A C 1
ATOM 1493 O O . LEU A 1 190 ? 10.164 7.153 10.960 1.00 83.81 190 LEU A O 1
ATOM 1497 N N . GLU A 1 191 ? 9.755 5.598 12.522 1.00 79.69 191 GLU A N 1
ATOM 1498 C CA . GLU A 1 191 ? 10.934 4.773 12.239 1.00 79.69 191 GLU A CA 1
ATOM 1499 C C . GLU A 1 191 ? 10.931 4.222 10.800 1.00 79.69 191 GLU A C 1
ATOM 1501 O O . GLU A 1 191 ? 11.946 4.291 10.096 1.00 79.69 191 GLU A O 1
ATOM 1506 N N . ILE A 1 192 ? 9.771 3.760 10.319 1.00 77.19 192 ILE A N 1
ATOM 1507 C CA . ILE A 1 192 ? 9.588 3.324 8.926 1.00 77.19 192 ILE A CA 1
ATOM 1508 C C . ILE A 1 192 ? 9.827 4.489 7.953 1.00 77.19 192 ILE A C 1
ATOM 1510 O O . ILE A 1 192 ? 10.523 4.315 6.951 1.00 77.19 192 ILE A O 1
ATOM 1514 N N . MET A 1 193 ? 9.310 5.690 8.241 1.00 76.12 193 MET A N 1
ATOM 1515 C CA . MET A 1 193 ? 9.541 6.870 7.395 1.00 76.12 193 MET A CA 1
ATOM 1516 C C . MET A 1 193 ? 11.015 7.280 7.348 1.00 76.12 193 MET A C 1
ATOM 1518 O O . MET A 1 193 ? 11.505 7.665 6.287 1.00 76.12 193 MET A O 1
ATOM 1522 N N . ILE A 1 194 ? 11.739 7.162 8.463 1.00 79.25 194 ILE A N 1
ATOM 1523 C CA . ILE A 1 194 ? 13.182 7.428 8.509 1.00 79.25 194 ILE A CA 1
ATOM 1524 C C . ILE A 1 194 ? 13.934 6.430 7.620 1.00 79.25 194 ILE A C 1
ATOM 1526 O O . ILE A 1 194 ? 14.777 6.832 6.818 1.00 79.25 194 ILE A O 1
ATOM 1530 N N . SER A 1 195 ? 13.590 5.144 7.700 1.00 75.38 195 SER A N 1
ATOM 1531 C CA . SER A 1 195 ? 14.207 4.092 6.883 1.00 75.38 195 SER A CA 1
ATOM 1532 C C . SER A 1 195 ? 13.944 4.287 5.386 1.00 75.38 195 SER A C 1
ATOM 1534 O O . SER A 1 195 ? 14.869 4.197 4.576 1.00 75.38 195 SER A O 1
ATOM 1536 N N . LEU A 1 196 ? 12.710 4.640 5.011 1.00 71.19 196 LEU A N 1
ATOM 1537 C CA . LEU A 1 196 ? 12.367 5.008 3.634 1.00 71.19 196 LEU A CA 1
ATOM 1538 C C . LEU A 1 196 ? 13.114 6.270 3.174 1.00 71.19 196 LEU A C 1
ATOM 1540 O O . LEU A 1 196 ? 13.561 6.332 2.030 1.00 71.19 196 LEU A O 1
ATOM 1544 N N . GLY A 1 197 ? 13.309 7.248 4.063 1.00 75.94 197 GLY A N 1
ATOM 1545 C CA . GLY A 1 197 ? 14.090 8.455 3.789 1.00 75.94 197 GLY A CA 1
ATOM 1546 C C . GLY A 1 197 ? 15.552 8.154 3.449 1.00 75.94 197 GLY A C 1
ATOM 1547 O O . GLY A 1 197 ? 16.072 8.672 2.459 1.00 75.94 197 GLY A O 1
ATOM 1548 N N . PHE A 1 198 ? 16.205 7.267 4.206 1.00 75.81 198 PHE A N 1
ATOM 1549 C CA . PHE A 1 198 ? 17.561 6.809 3.885 1.00 75.81 198 PHE A CA 1
ATOM 1550 C C . PHE A 1 198 ? 17.615 6.059 2.552 1.00 75.81 198 PHE A C 1
ATOM 1552 O O . PHE A 1 198 ? 18.50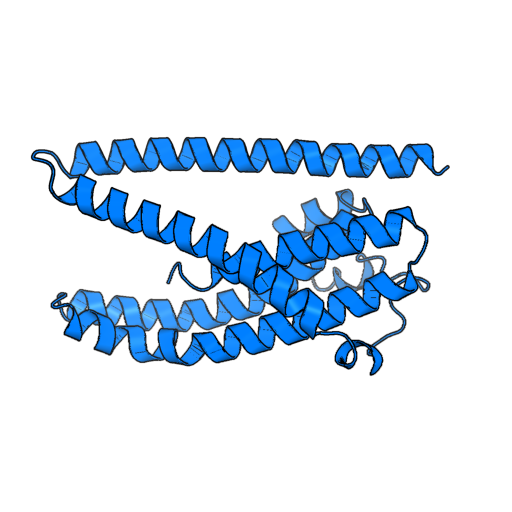7 6.311 1.741 1.00 75.81 198 PHE A O 1
ATOM 1559 N N . LEU A 1 199 ? 16.646 5.180 2.288 1.00 69.25 199 LEU A N 1
ATOM 1560 C CA . LEU A 1 199 ? 16.567 4.451 1.024 1.00 69.25 199 LEU A CA 1
ATOM 1561 C C . LEU A 1 199 ? 16.454 5.415 -0.171 1.00 69.25 199 LEU A C 1
ATOM 1563 O O . LEU A 1 199 ? 17.207 5.294 -1.140 1.00 69.25 199 LEU A O 1
ATOM 1567 N N . ALA A 1 200 ? 15.596 6.433 -0.061 1.00 68.31 200 ALA A N 1
ATOM 1568 C CA . ALA A 1 200 ? 15.441 7.474 -1.072 1.00 68.31 200 ALA A CA 1
ATOM 1569 C C . ALA A 1 200 ? 16.723 8.303 -1.276 1.00 68.31 200 ALA A C 1
ATOM 1571 O O . ALA A 1 200 ? 17.059 8.629 -2.416 1.00 68.31 200 ALA A O 1
ATOM 1572 N N . ALA A 1 201 ? 17.465 8.604 -0.203 1.00 70.00 201 ALA A N 1
ATOM 1573 C CA . ALA A 1 201 ? 18.737 9.326 -0.277 1.00 70.00 201 ALA A CA 1
ATOM 1574 C C . ALA A 1 201 ? 19.813 8.525 -1.031 1.00 70.00 201 ALA A C 1
ATOM 1576 O O . ALA A 1 201 ? 20.455 9.062 -1.932 1.00 70.00 201 ALA A O 1
ATOM 1577 N N . THR A 1 202 ? 19.944 7.220 -0.757 1.00 67.81 202 THR A N 1
ATOM 1578 C CA . THR A 1 202 ? 20.882 6.356 -1.506 1.00 67.81 202 THR A CA 1
ATOM 1579 C C . THR A 1 202 ? 20.533 6.232 -2.990 1.00 67.81 202 THR A C 1
ATOM 1581 O O . THR A 1 202 ? 21.405 5.938 -3.805 1.00 67.81 202 THR A O 1
ATOM 1584 N N . GLY A 1 203 ? 19.268 6.454 -3.365 1.00 61.94 203 GLY A N 1
ATOM 1585 C CA . GLY A 1 203 ? 18.853 6.521 -4.764 1.00 61.94 203 GLY A CA 1
ATOM 1586 C C . GLY A 1 203 ? 19.422 7.739 -5.497 1.00 61.94 203 GLY A C 1
ATOM 1587 O O . GLY A 1 203 ? 19.799 7.614 -6.656 1.00 61.94 203 GLY A O 1
ATOM 1588 N N . ILE A 1 204 ? 19.534 8.891 -4.824 1.00 60.97 204 ILE A N 1
ATOM 1589 C CA . ILE A 1 204 ? 20.045 10.143 -5.413 1.00 60.97 204 ILE A CA 1
ATOM 1590 C C . ILE A 1 204 ? 21.554 10.052 -5.681 1.00 60.97 204 ILE A C 1
ATOM 1592 O O . ILE A 1 204 ? 22.008 10.467 -6.745 1.00 60.97 204 ILE A O 1
ATOM 1596 N N . ASP A 1 205 ? 22.323 9.448 -4.771 1.00 56.19 205 ASP A N 1
ATOM 1597 C CA . ASP A 1 205 ? 23.775 9.275 -4.950 1.00 56.19 205 ASP A CA 1
ATOM 1598 C C . ASP A 1 205 ? 24.130 8.419 -6.178 1.00 56.19 205 ASP A C 1
ATOM 1600 O O . ASP A 1 205 ? 25.155 8.649 -6.825 1.00 56.19 205 ASP A O 1
ATOM 1604 N N . ARG A 1 206 ? 23.271 7.462 -6.563 1.00 55.94 206 ARG A N 1
ATOM 1605 C CA . ARG A 1 206 ? 23.495 6.651 -7.775 1.00 55.94 206 ARG A CA 1
ATOM 1606 C C . ARG A 1 206 ? 23.426 7.474 -9.063 1.00 55.94 206 ARG A C 1
ATOM 1608 O O . ARG A 1 206 ? 24.121 7.135 -10.015 1.00 55.94 206 ARG A O 1
ATOM 1615 N N . ASP A 1 207 ? 22.643 8.551 -9.094 1.00 53.88 207 ASP A N 1
ATOM 1616 C CA . ASP A 1 207 ? 22.535 9.427 -10.269 1.00 53.88 207 ASP A CA 1
ATOM 1617 C C . ASP A 1 207 ? 23.804 10.275 -10.462 1.00 53.88 207 ASP A C 1
ATOM 1619 O O . ASP A 1 207 ? 24.247 10.497 -11.589 1.00 53.88 207 ASP A O 1
ATOM 1623 N N . LEU A 1 208 ? 24.447 10.682 -9.357 1.00 56.91 208 LEU A N 1
ATOM 1624 C CA . LEU A 1 208 ? 25.730 11.396 -9.377 1.00 56.91 208 LEU A CA 1
ATOM 1625 C C . LEU A 1 208 ? 26.901 10.516 -9.826 1.00 56.91 208 LEU A C 1
ATOM 1627 O O . LEU A 1 208 ? 27.813 11.027 -10.464 1.00 56.91 208 LEU A O 1
ATOM 1631 N N . SER A 1 209 ? 26.884 9.217 -9.516 1.00 53.09 209 SER A N 1
ATOM 1632 C CA . SER A 1 209 ? 27.953 8.289 -9.912 1.00 53.09 209 SER A CA 1
ATOM 1633 C C . SER A 1 209 ? 27.886 7.846 -11.381 1.00 53.09 209 SER A C 1
ATOM 1635 O O . SER A 1 209 ? 28.856 7.257 -11.858 1.00 53.09 209 SER A O 1
ATOM 1637 N N . SER A 1 210 ? 26.763 8.055 -12.080 1.00 53.28 210 SER A N 1
ATOM 1638 C CA . SER A 1 210 ? 26.602 7.642 -13.488 1.00 53.28 210 SER A CA 1
ATOM 1639 C C . SER A 1 210 ? 26.945 8.736 -14.512 1.00 53.28 210 SER A C 1
ATOM 1641 O O . SER A 1 210 ? 26.894 8.480 -15.715 1.00 53.28 210 SER A O 1
ATOM 1643 N N . LYS A 1 211 ? 27.304 9.942 -14.050 1.00 46.81 211 LYS A N 1
ATOM 1644 C CA . LYS A 1 211 ? 27.796 11.060 -14.875 1.00 46.81 211 LYS A CA 1
ATOM 1645 C C . LYS A 1 211 ? 29.304 11.216 -14.748 1.00 46.81 211 LYS A C 1
ATOM 1647 O O . LYS A 1 211 ? 29.915 11.588 -15.773 1.00 46.81 211 LYS A O 1
#

Solvent-accessible surface area (backbone atoms only — not comparable to full-atom values): 11624 Å² total; per-residue (Å²): 129,83,76,60,60,29,44,55,51,19,37,48,54,51,49,38,52,53,34,37,53,32,50,77,66,71,40,42,64,54,46,40,36,52,55,51,36,48,51,54,54,51,51,53,49,51,58,69,47,43,62,62,43,74,47,38,28,65,54,37,46,73,72,70,46,58,68,69,61,23,49,54,51,29,56,53,34,58,60,46,51,58,53,53,61,54,44,55,56,55,53,53,52,45,41,57,35,43,42,68,42,44,50,82,59,47,65,55,59,77,76,48,94,82,54,88,63,53,79,76,66,55,80,72,58,90,69,38,53,95,66,95,56,80,72,34,71,76,68,48,66,68,55,51,54,52,20,48,54,36,14,49,53,43,44,50,53,54,48,51,51,53,51,51,53,54,55,31,59,71,42,100,55,26,69,62,44,46,52,52,51,51,54,52,50,54,51,52,51,50,53,51,52,52,54,52,50,53,55,54,52,60,38,44,56,55,61,65,74,75,111

Secondary structure (DSSP, 8-state):
-TTSHHHHHHHHHHHHHHHHHHHHTT-HHHHHHHHHHHHHHHHHHHHHHHHHHHTHHHHHHHTT--HHHHHHHHHHHHHHHHHHHHHHHHHHHHHHHHHTT-HHHHHHHTT-TT-TTHHHHS---TTS--S--GGGGTSHHHHHHHHHHHHHHHHHHHHHHHHHHHHHHTSTTHHHHHHHHHHHHHHHHHHHHHHHHHHHHHHHHHHHHT-

InterPro domains:
  IPR002528 Multi antimicrobial extrusion protein [PF01554] (7-109)

pLDDT: mean 73.87, std 12.67, range [41.97, 91.56]

Foldseek 3Di:
DPQLVLLLVLLLVLLLVVLLVCVVVVNLQVLQLSLLLLLVVLVVSLVVCVVVLQCQLVVCVVVVDDNVVSVVSSVVSVVVSVVSVVCSVLSSLLSSCLSQLVNVLNVVSVPDPPDPCNVVPSCPPDRRHPDDDPSSPPPNVVSVVSSVVSSVVSNVVVVVLVVCLVVLCPDPCSVVSNVVSVVVVVVVVVVVVVVVVVVSVVSNVVVVVVD

Radius of gyration: 19.94 Å; Cα contacts (8 Å, |Δi|>4): 160; chains: 1; bounding box: 55×36×59 Å

Nearest PDB structures (foldseek):
  7dqk-assembly1_A  TM=7.951E-01  e=4.841E-08  Nicotiana tabacum
  5xjj-assembly1_A  TM=8.007E-01  e=2.338E-05  Camelina sativa
  5y50-assembly1_A  TM=7.524E-01  e=6.599E-05  Arabidopsis thaliana
  8q72-assembly1_B  TM=2.415E-01  e=8.332E+00  Escherichia coli
  3ja6-assembly1_I  TM=2.257E-01  e=6.581E+00  Escherichia coli

Organism: NCBI:txid906938